Protein 3HMZ (pdb70)

Secondary structure (DSSP, 8-state):
-PPP-EEE--GGGGGGGTTT---BEEEEEETTEEE--BS-EEEEEETTEEEEEE----HHHHHHHHH--EEEE-BGGGHHHHHHHTT--GGG-TTHHHHHT--EE----S--EETT-SEEEEEEEE--HHHHHHH-EEEEEEEEEEEETTTEETTEE-TTTS-GGG-BEEEEETTEEEE--------

Foldseek 3Di:
DDFFDKDWDDQLLQLVQCAVQFWWKKWADDPHAIAMTFSAKHWDDRVNTKIKGFDPVAPSVVRCVRPQTKIFFAWLLLLQLRVQSVPDGCVVPVCSCVVSVWDWDDVPDPTTDTPHTFKMFDWGWDDDVCCCVVPSMTMTGGPTMMGRCLQDPPSDGDCVRHDVRNFTWNDDDDSDTDTDDDDDDDD

Structure (mmCIF, N/CA/C/O backbone):
data_3HMZ
#
_entry.id   3HMZ
#
_cell.length_a   74.627
_cell.length_b   74.627
_cell.length_c   74.107
_cell.angle_alpha   90.000
_cell.angle_beta   90.000
_cell.angle_gamma   120.000
#
_symmetry.space_group_name_H-M   'P 31 2 1'
#
loop_
_entity.id
_entity.type
_entity.pdbx_description
1 polymer 'Flavin reductase domain protein, FMN-binding'
2 non-polymer 'FLAVIN MONONUCLEOTIDE'
3 non-polymer 'UNKNOWN LIGAND'
4 non-polymer IMIDAZOLE
5 non-polymer 1,2-ETHANEDIOL
6 water water
#
loop_
_atom_site.group_PDB
_atom_site.id
_atom_site.type_symbol
_atom_site.label_atom_id
_atom_site.label_alt_id
_atom_site.label_comp_id
_atom_site.label_asym_id
_atom_site.label_entity_id
_atom_site.label_seq_id
_atom_site.pdbx_PDB_ins_code
_atom_site.Cartn_x
_atom_site.Cartn_y
_atom_site.Cartn_z
_atom_site.occupancy
_atom_site.B_iso_or_equiv
_atom_site.auth_seq_id
_atom_site.auth_comp_id
_atom_site.auth_asym_id
_atom_site.auth_atom_id
_atom_site.pdbx_PDB_model_num
ATOM 1 N N . HIS A 1 9 ? 44.921 8.865 1.830 1.00 42.09 8 HIS A N 1
ATOM 2 C CA . HIS A 1 9 ? 44.155 8.730 3.117 1.00 42.15 8 HIS A CA 1
ATOM 3 C C . HIS A 1 9 ? 42.801 9.522 3.177 1.00 40.71 8 HIS A C 1
ATOM 4 O O . HIS A 1 9 ? 42.418 10.256 2.224 1.00 38.92 8 HIS A O 1
ATOM 6 N N . VAL A 1 10 ? 42.079 9.321 4.295 1.00 39.22 9 VAL A N 1
ATOM 7 C CA . VAL A 1 10 ? 40.728 9.861 4.535 1.00 37.21 9 VAL A CA 1
ATOM 8 C C . VAL A 1 10 ? 40.686 11.402 4.559 1.00 33.89 9 VAL A C 1
ATOM 9 O O . VAL A 1 10 ? 41.688 12.089 4.726 1.00 33.76 9 VAL A O 1
ATOM 13 N N . ASP A 1 11 ? 39.495 11.920 4.351 1.00 31.09 10 ASP A N 1
ATOM 14 C CA . ASP A 1 11 ? 39.254 13.353 4.460 1.00 28.29 10 ASP A CA 1
ATOM 15 C C . ASP A 1 11 ? 39.642 13.872 5.818 1.00 27.37 10 ASP A C 1
ATOM 16 O O . ASP A 1 11 ? 39.500 13.173 6.813 1.00 27.12 10 ASP A O 1
ATOM 21 N N . ASN A 1 12 ? 40.146 15.106 5.835 1.00 26.95 11 ASN A N 1
ATOM 22 C CA . ASN A 1 12 ? 40.521 15.731 7.091 1.00 27.20 11 ASN A CA 1
ATOM 23 C C . ASN A 1 12 ? 39.252 15.948 7.911 1.00 25.88 11 ASN A C 1
ATOM 24 O O . ASN A 1 12 ? 38.181 16.258 7.360 1.00 26.98 11 ASN A O 1
ATOM 29 N N . ASN A 1 13 ? 39.364 15.704 9.209 1.00 24.08 12 ASN A N 1
ATOM 30 C CA . ASN A 1 13 ? 38.263 15.920 10.133 1.00 23.46 12 ASN A CA 1
ATOM 31 C C . ASN A 1 13 ? 38.307 17.385 10.595 1.00 21.04 12 ASN A C 1
ATOM 32 O O . ASN A 1 13 ? 39.259 17.777 11.258 1.00 22.86 12 ASN A O 1
ATOM 37 N N . ILE A 1 14 ? 37.291 18.152 10.251 1.00 20.06 13 ILE A N 1
ATOM 38 C CA A ILE A 1 14 ? 37.169 19.581 10.610 0.50 19.86 13 ILE A CA 1
ATOM 39 C CA B ILE A 1 14 ? 37.211 19.565 10.633 0.50 19.70 13 ILE A CA 1
ATOM 40 C C . ILE A 1 14 ? 36.289 19.720 11.842 1.00 19.71 13 ILE A C 1
ATOM 41 O O . ILE A 1 14 ? 35.196 19.120 11.904 1.00 21.81 13 ILE A O 1
ATOM 50 N N . ALA A 1 15 ? 36.743 20.509 12.811 1.00 17.45 14 ALA A N 1
ATOM 51 C CA . ALA A 1 15 ? 35.973 20.829 13.999 1.00 17.72 14 ALA A CA 1
ATOM 52 C C . ALA A 1 15 ? 35.984 22.335 14.168 1.00 16.54 14 ALA A C 1
ATOM 53 O O . ALA A 1 15 ? 36.936 23.016 13.750 1.00 17.03 14 ALA A O 1
ATOM 55 N N . ALA A 1 16 ? 34.942 22.858 14.803 1.00 16.46 15 ALA A N 1
ATOM 56 C CA . ALA A 1 16 ? 34.948 24.239 15.247 1.00 15.90 15 ALA A CA 1
ATOM 57 C C . ALA A 1 16 ? 36.047 24.415 16.325 1.00 16.52 15 ALA A C 1
ATOM 58 O O . ALA A 1 16 ? 36.359 23.505 17.090 1.00 16.94 15 ALA A O 1
ATOM 60 N N . VAL A 1 17 ? 36.597 25.608 16.325 1.00 16.17 16 VAL A N 1
ATOM 61 C CA . VAL A 1 17 ? 37.565 26.064 17.318 1.00 15.55 16 VAL A CA 1
ATOM 62 C C . VAL A 1 17 ? 36.792 27.082 18.147 1.00 16.64 16 VAL A C 1
ATOM 63 O O . VAL A 1 17 ? 36.307 28.080 17.613 1.00 17.00 16 VAL A O 1
ATOM 67 N N . GLU A 1 18 ? 36.712 26.815 19.452 1.00 17.12 17 GLU A N 1
ATOM 68 C CA . GLU A 1 18 ? 36.084 27.748 20.395 1.00 19.42 17 GLU A CA 1
ATOM 69 C C . GLU A 1 18 ? 36.546 29.166 20.030 1.00 18.29 17 GLU A C 1
ATOM 70 O O . GLU A 1 18 ? 37.751 29.409 19.912 1.00 18.47 17 GLU A O 1
ATOM 76 N N . LEU A 1 19 ? 35.610 30.103 19.853 1.00 18.82 18 LEU A N 1
ATOM 77 C CA . LEU A 1 19 ? 35.952 31.431 19.347 1.00 19.62 18 LEU A CA 1
ATOM 78 C C . LEU A 1 19 ? 37.016 32.149 20.191 1.00 19.25 18 LEU A C 1
ATOM 79 O O . LEU A 1 19 ? 37.918 32.761 19.630 1.00 20.53 18 LEU A O 1
ATOM 84 N N . ALA A 1 20 ? 36.957 31.964 21.513 1.00 19.21 19 ALA A N 1
ATOM 85 C CA . ALA A 1 20 ? 37.929 32.523 22.451 1.00 20.17 19 ALA A CA 1
ATOM 86 C C . ALA A 1 20 ? 39.359 31.987 22.276 1.00 19.57 19 ALA A C 1
ATOM 87 O O . ALA A 1 20 ? 40.290 32.541 22.876 1.00 22.19 19 ALA A O 1
ATOM 89 N N . LYS A 1 21 ? 39.532 30.871 21.552 1.00 18.95 20 LYS A N 1
ATOM 90 C CA . LYS A 1 21 ? 40.868 30.315 21.252 1.00 19.78 20 LYS A CA 1
ATOM 91 C C . LYS A 1 21 ? 41.289 30.509 19.814 1.00 17.49 20 LYS A C 1
ATOM 92 O O . LYS A 1 21 ? 42.415 30.094 19.461 1.00 18.79 20 LYS A O 1
ATOM 98 N N . ALA A 1 22 ? 40.419 31.103 18.980 1.00 17.12 21 ALA A N 1
ATOM 99 C CA . ALA A 1 22 ? 40.713 31.297 17.559 1.00 16.67 21 ALA A CA 1
ATOM 100 C C . ALA A 1 22 ? 42.045 32.017 17.298 1.00 17.14 21 ALA A C 1
ATOM 101 O O . ALA A 1 22 ? 42.739 31.721 16.331 1.00 16.74 21 ALA A O 1
ATOM 103 N N . TYR A 1 23 ? 42.397 32.958 18.173 1.00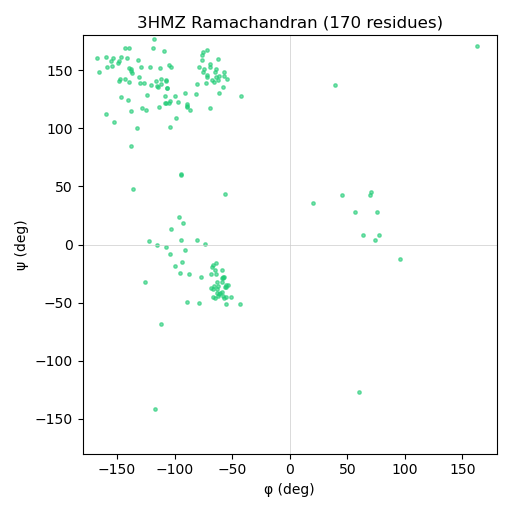 16.95 22 TYR A N 1
ATOM 104 C CA . TYR A 1 23 ? 43.675 33.714 18.001 1.00 17.50 22 TYR A CA 1
ATOM 105 C C . TYR A 1 23 ? 44.893 32.771 17.949 1.00 17.04 22 TYR A C 1
ATOM 106 O O . TYR A 1 23 ? 45.901 33.077 17.296 1.00 17.56 22 TYR A O 1
ATOM 115 N N . ARG A 1 24 ? 44.782 31.615 18.607 1.00 16.40 23 ARG A N 1
ATOM 116 C CA . ARG A 1 24 ? 45.904 30.661 18.639 1.00 15.85 23 ARG A CA 1
ATOM 117 C C . ARG A 1 24 ? 46.244 30.081 17.262 1.00 15.38 23 ARG A C 1
ATOM 118 O O . ARG A 1 24 ? 47.358 29.644 17.020 1.00 16.19 23 ARG A O 1
ATOM 126 N N . LEU A 1 25 ? 45.267 30.120 16.352 1.00 15.29 24 LEU A N 1
ATOM 127 C CA . LEU A 1 25 ? 45.465 29.633 15.005 1.00 14.83 24 LEU A CA 1
ATOM 128 C C . LEU A 1 25 ? 46.527 30.470 14.261 1.00 14.18 24 LEU A C 1
ATOM 129 O O . LEU A 1 25 ? 47.104 30.003 13.275 1.00 14.63 24 LEU A O 1
ATOM 134 N N . LEU A 1 26 ? 46.719 31.733 14.673 1.00 14.08 25 LEU A N 1
ATOM 135 C CA . LEU A 1 26 ? 47.649 32.631 14.017 1.00 14.83 25 LEU A CA 1
ATOM 136 C C . LEU A 1 26 ? 48.820 33.049 14.896 1.00 13.96 25 LEU A C 1
ATOM 137 O O . LEU A 1 26 ? 49.636 33.850 14.465 1.00 15.50 25 LEU A O 1
ATOM 142 N N . ASN A 1 27 ? 48.866 32.573 16.144 1.00 13.88 26 ASN A N 1
ATOM 143 C CA . ASN A 1 27 ? 49.810 33.127 17.123 1.00 14.70 26 ASN A CA 1
ATOM 144 C C . ASN A 1 27 ? 51.280 32.932 16.773 1.00 14.57 26 ASN A C 1
ATOM 145 O O . ASN A 1 27 ? 52.103 33.802 17.067 1.00 15.31 26 ASN A O 1
ATOM 150 N N . HIS A 1 28 ? 51.563 31.818 16.093 1.00 14.37 27 HIS A N 1
ATOM 151 C CA . HIS A 1 28 ? 52.898 31.486 15.647 1.00 13.48 27 HIS A CA 1
ATOM 152 C C . HIS A 1 28 ? 53.323 32.223 14.351 1.00 14.21 27 HIS A C 1
ATOM 153 O O . HIS A 1 28 ? 54.414 31.989 13.832 1.00 13.94 27 HIS A O 1
ATOM 160 N N . GLY A 1 29 ? 52.459 33.123 13.849 1.00 13.54 28 GLY A N 1
ATOM 161 C CA . GLY A 1 29 ? 52.751 33.975 12.723 1.00 13.65 28 GLY A CA 1
ATOM 162 C C . GLY A 1 29 ? 52.868 33.312 11.346 1.00 14.18 28 GLY A C 1
ATOM 163 O O . GLY A 1 29 ? 53.709 33.707 10.535 1.00 14.89 28 GLY A O 1
ATOM 164 N N . PRO A 1 30 ? 51.971 32.372 11.033 1.00 14.16 29 PRO A N 1
ATOM 165 C CA . PRO A 1 30 ? 52.056 31.769 9.709 1.00 13.89 29 PRO A CA 1
ATOM 166 C C . PRO A 1 30 ? 51.673 32.745 8.591 1.00 13.87 29 PRO A C 1
ATOM 167 O O . PRO A 1 30 ? 50.889 33.665 8.798 1.00 15.24 29 PRO A O 1
ATOM 171 N N . THR A 1 31 ? 52.188 32.466 7.409 1.00 14.17 30 THR A N 1
ATOM 172 C CA . THR A 1 31 ? 51.714 33.083 6.188 1.00 13.95 30 THR A CA 1
ATOM 173 C C . THR A 1 31 ? 50.350 32.427 5.923 1.00 14.11 30 THR A C 1
ATOM 174 O O . THR A 1 31 ? 50.172 31.232 6.156 1.00 15.22 30 THR A O 1
ATOM 178 N N . VAL A 1 32 ? 49.382 33.243 5.503 1.00 14.50 31 VAL A N 1
ATOM 179 C CA . VAL A 1 32 ? 48.028 32.796 5.293 1.00 14.39 31 VAL A CA 1
ATOM 180 C C . VAL A 1 32 ? 47.572 32.952 3.869 1.00 13.69 31 VAL A C 1
ATOM 181 O O . VAL A 1 32 ? 48.271 33.564 3.048 1.00 14.80 31 VAL A O 1
ATOM 185 N N . LEU A 1 33 ? 46.422 32.352 3.579 1.00 14.11 32 LEU A N 1
ATOM 186 C CA . LEU A 1 33 ? 45.695 32.646 2.331 1.00 14.63 32 LEU A CA 1
ATOM 187 C C . LEU A 1 33 ? 44.486 33.496 2.720 1.00 15.08 32 LEU A C 1
ATOM 188 O O . LEU A 1 33 ? 43.792 33.208 3.686 1.00 14.53 32 LEU A O 1
ATOM 193 N N . VAL A 1 34 ? 44.264 34.560 1.962 1.00 15.15 33 VAL A N 1
ATOM 194 C CA . VAL A 1 34 ? 43.109 35.454 2.119 1.00 14.88 33 VAL A CA 1
ATOM 195 C C . VAL A 1 34 ? 42.159 35.125 0.975 1.00 15.97 33 VAL A C 1
ATOM 196 O O . VAL A 1 34 ? 42.538 35.157 -0.197 1.00 16.76 33 VAL A O 1
ATOM 200 N N . SER A 1 35 ? 40.937 34.747 1.314 1.00 14.86 34 SER A N 1
ATOM 201 C CA . SER A 1 35 ? 39.911 34.520 0.280 1.00 16.22 34 SER A CA 1
ATOM 202 C C . SER A 1 35 ? 38.701 35.406 0.482 1.00 15.69 34 SER A C 1
ATOM 203 O O . SER A 1 35 ? 38.337 35.765 1.612 1.00 16.99 34 SER A O 1
ATOM 206 N N . ALA A 1 36 ? 38.024 35.691 -0.634 1.00 17.04 35 ALA A N 1
ATOM 207 C CA . ALA A 1 36 ? 36.877 36.586 -0.608 1.00 17.91 35 ALA A CA 1
ATOM 208 C C . ALA A 1 36 ? 36.021 36.349 -1.838 1.00 18.79 35 ALA A C 1
ATOM 209 O O . ALA A 1 36 ? 36.494 35.775 -2.824 1.00 18.89 35 ALA A O 1
ATOM 211 N N . ARG A 1 37 ? 34.783 36.812 -1.732 1.00 19.08 36 ARG A N 1
ATOM 212 C CA . ARG A 1 37 ? 33.795 36.715 -2.781 1.00 19.71 36 ARG A CA 1
ATOM 213 C C . ARG A 1 37 ? 33.140 38.069 -3.044 1.00 21.97 36 ARG A C 1
ATOM 214 O O . ARG A 1 37 ? 32.795 38.784 -2.112 1.00 22.41 36 ARG A O 1
ATOM 222 N N . SER A 1 38 ? 32.932 38.379 -4.317 1.00 22.45 37 SER A N 1
ATOM 223 C CA . SER A 1 38 ? 32.203 39.609 -4.667 1.00 24.47 37 SER A CA 1
ATOM 224 C C . SER A 1 38 ? 31.420 39.325 -5.943 1.00 26.66 37 SER A C 1
ATOM 225 O O . SER A 1 38 ? 31.998 38.851 -6.931 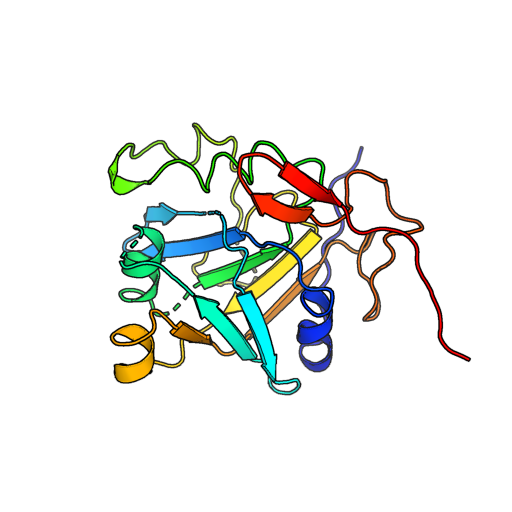1.00 24.77 37 SER A O 1
ATOM 228 N N . GLN A 1 39 ? 30.113 39.600 -5.874 1.00 28.99 38 GLN A N 1
ATOM 229 C CA A GLN A 1 39 ? 29.183 39.406 -6.990 0.50 31.11 38 GLN A CA 1
ATOM 230 C CA B GLN A 1 39 ? 29.222 39.427 -7.038 0.50 30.87 38 GLN A CA 1
ATOM 231 C C . GLN A 1 39 ? 29.359 38.005 -7.601 1.00 31.06 38 GLN A C 1
ATOM 232 O O . GLN A 1 39 ? 29.451 37.807 -8.821 1.00 31.25 38 GLN A O 1
ATOM 243 N N . GLY A 1 40 ? 29.435 37.023 -6.697 1.00 29.42 39 GLY A N 1
ATOM 244 C CA . GLY A 1 40 ? 29.579 35.622 -7.067 1.00 28.14 39 GLY A CA 1
ATOM 245 C C . GLY A 1 40 ? 30.908 35.108 -7.571 1.00 27.35 39 GLY A C 1
ATOM 246 O O . GLY A 1 40 ? 30.996 33.934 -7.932 1.00 29.21 39 GLY A O 1
ATOM 247 N N . ILE A 1 41 ? 31.929 35.949 -7.583 1.00 25.10 40 ILE A N 1
ATOM 248 C CA . ILE A 1 41 ? 33.248 35.581 -8.065 1.00 23.29 40 ILE A CA 1
ATOM 249 C C . ILE A 1 41 ? 34.137 35.448 -6.821 1.00 21.55 40 ILE A C 1
ATOM 250 O O . ILE A 1 41 ? 34.120 36.303 -5.947 1.00 21.17 40 ILE A O 1
ATOM 255 N N . ASP A 1 42 ? 34.904 34.383 -6.784 1.00 20.88 41 ASP A N 1
ATOM 256 C CA . ASP A 1 42 ? 35.817 34.077 -5.674 1.00 20.03 41 ASP A CA 1
ATOM 257 C C . ASP A 1 42 ? 37.252 34.391 -6.039 1.00 18.86 41 ASP A C 1
ATOM 258 O O . ASP A 1 42 ? 37.662 34.337 -7.199 1.00 21.28 41 ASP A O 1
ATOM 263 N N . ASN A 1 43 ? 38.039 34.688 -5.012 1.00 19.13 42 ASN A N 1
ATOM 264 C CA . ASN A 1 43 ? 39.441 34.885 -5.193 1.00 17.73 42 ASN A CA 1
ATOM 265 C C . ASN A 1 43 ? 40.207 34.471 -3.942 1.00 16.73 42 ASN A C 1
ATOM 266 O O . ASN A 1 43 ? 39.644 34.398 -2.857 1.00 17.45 42 ASN A O 1
ATOM 271 N N . VAL A 1 44 ? 41.471 34.155 -4.160 1.00 17.21 43 VAL A N 1
ATOM 272 C CA . VAL A 1 44 ? 42.402 33.782 -3.102 1.00 16.17 43 VAL A CA 1
ATOM 273 C C . VAL A 1 44 ? 43.759 34.451 -3.438 1.00 16.95 43 VAL A C 1
ATOM 274 O O . VAL A 1 44 ? 44.206 34.407 -4.571 1.00 16.72 43 VAL A O 1
ATOM 286 N N . ALA A 1 46 ? 47.884 35.211 -1.320 1.00 16.24 45 ALA A N 1
ATOM 287 C CA . ALA A 1 46 ? 48.757 34.929 -0.177 1.00 15.65 45 ALA A CA 1
ATOM 288 C C . ALA A 1 46 ? 48.987 36.228 0.601 1.00 15.01 45 ALA A C 1
ATOM 289 O O . ALA A 1 46 ? 49.114 37.319 0.007 1.00 16.81 45 ALA A O 1
ATOM 291 N N . ALA A 1 47 ? 49.011 36.122 1.927 1.00 14.71 46 ALA A N 1
ATOM 292 C CA . ALA A 1 47 ? 49.368 37.241 2.801 1.00 16.04 46 ALA A CA 1
ATOM 293 C C . ALA A 1 47 ? 50.276 36.789 3.937 1.00 14.86 46 ALA A C 1
ATOM 294 O O . ALA A 1 47 ? 49.871 35.969 4.772 1.00 15.57 46 ALA A O 1
ATOM 296 N N . ALA A 1 48 ? 51.517 37.290 3.947 1.00 14.94 47 ALA A N 1
ATOM 297 C CA . ALA A 1 48 ? 52.369 37.120 5.118 1.00 15.21 47 ALA A CA 1
ATOM 298 C C . ALA A 1 48 ? 51.987 38.089 6.238 1.00 16.02 47 ALA A C 1
ATOM 299 O O . ALA A 1 48 ? 52.199 37.790 7.419 1.00 17.38 47 ALA A O 1
ATOM 301 N N . TRP A 1 49 ? 51.426 39.259 5.877 1.00 15.20 48 TRP A N 1
ATOM 302 C CA . TRP A 1 49 ? 51.213 40.340 6.858 1.00 14.73 48 TRP A CA 1
ATOM 303 C C . TRP A 1 49 ? 49.826 40.326 7.462 1.00 15.82 48 TRP A C 1
ATOM 304 O O . TRP A 1 49 ? 49.068 41.268 7.348 1.00 16.93 48 TRP A O 1
ATOM 315 N N . CYS A 1 50 ? 49.517 39.221 8.121 1.00 15.93 49 CYS A N 1
ATOM 316 C CA . CYS A 1 50 ? 48.264 38.981 8.809 1.00 14.97 49 CYS A CA 1
ATOM 317 C C . CYS A 1 50 ? 48.620 38.651 10.251 1.00 14.86 49 CYS A C 1
ATOM 318 O O . CYS A 1 50 ? 49.467 37.825 10.477 1.00 16.33 49 CYS A O 1
ATOM 321 N N . CYS A 1 51 ? 47.999 39.334 11.208 1.00 15.44 50 CYS A N 1
ATOM 322 C CA . CYS A 1 51 ? 48.363 39.177 12.623 1.00 15.28 50 CYS A CA 1
ATOM 323 C C . CYS A 1 51 ? 47.130 39.260 13.514 1.00 15.41 50 CYS A C 1
ATOM 324 O O . CYS A 1 51 ? 46.217 40.064 13.251 1.00 17.29 50 CYS A O 1
ATOM 327 N N . ALA A 1 52 ? 47.101 38.449 14.569 1.00 16.22 51 ALA A N 1
ATOM 328 C CA . ALA A 1 52 ? 46.072 38.570 15.584 1.00 15.86 51 ALA A CA 1
ATOM 329 C C . ALA A 1 52 ? 46.089 39.996 16.167 1.00 16.37 51 ALA A C 1
ATOM 330 O O . ALA A 1 52 ? 47.126 40.666 16.232 1.00 16.68 51 ALA A O 1
ATOM 332 N N . LEU A 1 53 ? 44.907 40.443 16.554 1.00 17.08 52 LEU A N 1
ATOM 333 C CA . LEU A 1 53 ? 44.696 41.793 17.121 1.00 18.05 52 LEU A CA 1
ATOM 334 C C . LEU A 1 53 ? 43.998 41.774 18.476 1.00 18.13 52 LEU A C 1
ATOM 335 O O . LEU A 1 53 ? 44.247 42.682 19.296 1.00 19.31 52 LEU A O 1
ATOM 340 N N . ASP A 1 54 ? 43.106 40.814 18.713 1.00 18.52 53 ASP A N 1
ATOM 341 C CA . ASP A 1 54 ? 42.457 40.683 20.012 1.00 19.88 53 ASP A CA 1
ATOM 342 C C . ASP A 1 54 ? 42.033 39.227 20.239 1.00 21.15 53 ASP A C 1
ATOM 343 O O . ASP A 1 54 ? 41.916 38.436 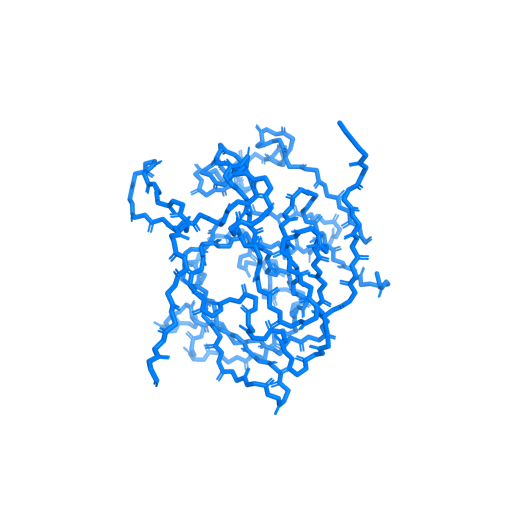19.300 1.00 20.30 53 ASP A O 1
ATOM 348 N N . PHE A 1 55 ? 41.803 38.903 21.502 1.00 21.74 54 PHE A N 1
ATOM 349 C CA . PHE A 1 55 ? 41.439 37.565 21.949 1.00 23.47 54 PHE A CA 1
ATOM 350 C C . PHE A 1 55 ? 39.951 37.258 21.978 1.00 24.59 54 PHE A C 1
ATOM 351 O O . PHE A 1 55 ? 39.530 36.225 21.509 1.00 25.55 54 PHE A O 1
ATOM 359 N N . ALA A 1 56 ? 39.182 38.150 22.593 1.00 25.62 55 ALA A N 1
ATOM 360 C CA . ALA A 1 56 ? 37.792 37.838 22.907 1.00 27.12 55 ALA A CA 1
ATOM 361 C C . ALA A 1 56 ? 37.002 39.117 22.946 1.00 28.66 55 ALA A C 1
ATOM 362 O O . ALA A 1 56 ? 37.162 39.905 23.902 1.00 31.95 55 ALA A O 1
ATOM 364 N N . PRO A 1 57 ? 36.189 39.378 21.912 1.00 28.92 56 PRO A N 1
ATOM 365 C CA . PRO A 1 57 ? 36.012 38.566 20.704 1.00 27.47 56 PRO A CA 1
ATOM 366 C C . PRO A 1 57 ? 37.266 38.685 19.836 1.00 24.51 56 PRO A C 1
ATOM 367 O O . PRO A 1 57 ? 37.924 39.729 19.850 1.00 24.88 56 PRO A O 1
ATOM 371 N N . PRO A 1 58 ? 37.633 37.598 19.127 1.00 21.91 57 PRO A N 1
ATOM 372 C CA . PRO A 1 58 ? 38.828 37.676 18.305 1.00 20.81 57 PRO A CA 1
ATOM 373 C C . PRO A 1 58 ? 38.788 38.717 17.187 1.00 19.34 57 PRO A C 1
ATOM 374 O O . PRO A 1 58 ? 37.745 38.947 16.570 1.00 19.65 57 PRO A O 1
ATOM 378 N N . LYS A 1 59 ? 39.940 39.323 16.923 1.00 18.46 58 LYS A N 1
ATOM 379 C CA . LYS A 1 59 ? 40.127 40.245 15.815 1.00 18.37 58 LYS A CA 1
ATOM 380 C C . LYS A 1 59 ? 41.515 39.985 15.221 1.00 17.63 58 LYS A C 1
ATOM 381 O O . LYS A 1 59 ? 42.408 39.415 15.883 1.00 18.17 58 LYS A O 1
ATOM 387 N N . LEU A 1 60 ? 41.665 40.434 13.993 1.00 16.65 59 LEU A N 1
ATOM 388 C CA . LEU A 1 60 ? 42.938 40.354 13.291 1.00 16.46 59 LEU A CA 1
ATOM 389 C C . LEU A 1 60 ? 43.142 41.528 12.355 1.00 16.58 59 LEU A C 1
ATOM 390 O O . LEU A 1 60 ? 42.183 42.286 12.064 1.00 17.92 59 LEU A O 1
ATOM 395 N N . THR A 1 61 ? 44.400 41.721 11.985 1.00 16.51 60 THR A N 1
ATOM 396 C CA . THR A 1 61 ? 44.783 42.691 11.000 1.00 17.08 60 THR A CA 1
ATOM 397 C C . THR A 1 61 ? 45.296 41.962 9.772 1.00 15.50 60 THR A C 1
ATOM 398 O O . THR A 1 61 ? 45.877 40.872 9.889 1.00 16.16 60 THR A O 1
ATOM 402 N N . VAL A 1 62 ? 45.160 42.589 8.602 1.00 16.20 61 VAL A N 1
ATOM 403 C CA . VAL A 1 62 ? 45.826 42.121 7.378 1.00 16.00 61 VAL A CA 1
ATOM 404 C C . VAL A 1 62 ? 46.156 43.343 6.511 1.00 16.41 61 VAL A C 1
ATOM 405 O O . VAL A 1 62 ? 45.386 44.311 6.474 1.00 18.27 61 VAL A O 1
ATOM 409 N N . VAL A 1 63 ? 47.320 43.314 5.902 1.00 17.01 62 VAL A N 1
ATOM 410 C CA . VAL A 1 63 ? 47.784 44.360 5.006 1.00 17.13 62 VAL A CA 1
ATOM 411 C C . VAL A 1 63 ? 47.489 43.900 3.591 1.00 18.08 62 VAL A C 1
ATOM 412 O O . VAL A 1 63 ? 47.942 42.829 3.166 1.00 19.49 62 VAL A O 1
ATOM 416 N N . LEU A 1 64 ? 46.716 44.701 2.853 1.00 18.66 63 LEU A N 1
ATOM 417 C CA . LEU A 1 64 ? 46.296 44.356 1.486 1.00 18.63 63 LEU A CA 1
ATOM 418 C C . LEU A 1 64 ? 46.697 45.471 0.540 1.00 19.04 63 LEU A C 1
ATOM 419 O O . LEU A 1 64 ? 46.175 46.579 0.616 1.00 20.82 63 LEU A O 1
ATOM 424 N N . ASP A 1 65 ? 47.589 45.170 -0.385 1.00 19.34 64 ASP A N 1
ATOM 425 C CA . ASP A 1 65 ? 48.066 46.175 -1.330 1.00 19.87 64 ASP A CA 1
ATOM 426 C C . ASP A 1 65 ? 46.912 46.652 -2.228 1.00 21.14 64 ASP A C 1
ATOM 427 O O . ASP A 1 65 ? 46.030 45.882 -2.596 1.00 20.98 64 ASP A O 1
ATOM 432 N N . LYS A 1 66 ? 46.941 47.944 -2.552 1.00 22.04 65 LYS A N 1
ATOM 433 C CA . LYS A 1 66 ? 45.948 48.544 -3.440 1.00 22.18 65 LYS A CA 1
ATOM 434 C C . LYS A 1 66 ? 45.824 47.877 -4.824 1.00 23.16 65 LYS A C 1
ATOM 435 O O . LYS A 1 66 ? 44.789 48.048 -5.458 1.00 24.34 65 LYS A O 1
ATOM 459 N N . THR A 1 68 ? 45.772 44.698 -5.395 1.00 22.67 67 THR A N 1
ATOM 460 C CA . THR A 1 68 ? 45.155 43.367 -5.355 1.00 21.32 67 THR A CA 1
ATOM 461 C C . THR A 1 68 ? 43.668 43.315 -5.633 1.00 20.63 67 THR A C 1
ATOM 462 O O . THR A 1 68 ? 42.902 44.156 -5.154 1.00 21.62 67 THR A O 1
ATOM 466 N N . LYS A 1 69 ? 43.265 42.323 -6.424 1.00 20.47 68 LYS A 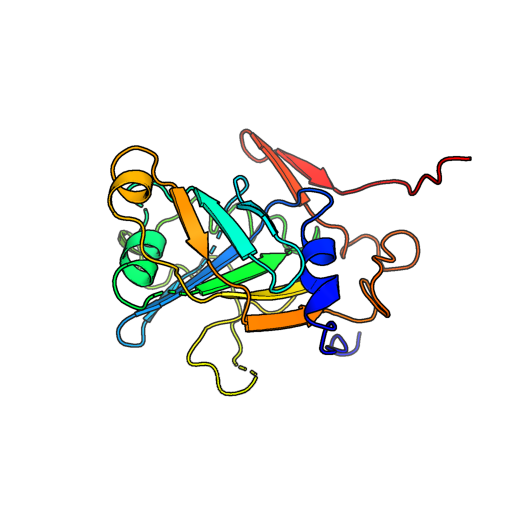N 1
ATOM 467 C CA . LYS A 1 69 ? 41.849 42.099 -6.698 1.00 21.25 68 LYS A CA 1
ATOM 468 C C . LYS A 1 69 ? 41.139 41.678 -5.421 1.00 21.08 68 LYS A C 1
ATOM 469 O O . LYS A 1 69 ? 40.036 42.105 -5.150 1.00 21.23 68 LYS A O 1
ATOM 475 N N . THR A 1 70 ? 41.820 40.901 -4.580 1.00 19.46 69 THR A N 1
ATOM 476 C CA . THR A 1 70 ? 41.208 40.478 -3.312 1.00 19.75 69 THR A CA 1
ATOM 477 C C . THR A 1 70 ? 40.807 41.668 -2.430 1.00 19.28 69 THR A C 1
ATOM 478 O O . THR A 1 70 ? 39.736 41.660 -1.837 1.00 20.98 69 THR A O 1
ATOM 482 N N . ARG A 1 71 ? 41.655 42.702 -2.377 1.00 20.19 70 ARG A N 1
ATOM 483 C CA . ARG A 1 71 ? 41.303 43.909 -1.617 1.00 20.85 70 ARG A CA 1
ATOM 484 C C . ARG A 1 71 ? 39.984 44.517 -2.124 1.00 20.67 70 ARG A C 1
ATOM 485 O O . ARG A 1 71 ? 39.111 44.911 -1.329 1.00 20.48 70 ARG A O 1
ATOM 493 N N . GLU A 1 72 ? 39.865 44.590 -3.443 1.00 21.52 71 GLU A N 1
ATOM 494 C CA . GLU A 1 72 ? 38.623 45.126 -4.043 1.00 24.07 71 GLU A CA 1
ATOM 495 C C . GLU A 1 72 ? 37.400 44.338 -3.570 1.00 22.40 71 GLU A C 1
ATOM 496 O O . GLU A 1 72 ? 36.383 44.905 -3.164 1.00 22.87 71 GLU A O 1
ATOM 502 N N . PHE A 1 73 ? 37.521 43.013 -3.590 1.00 21.81 72 PHE A N 1
ATOM 503 C CA . PHE A 1 73 ? 36.421 42.154 -3.155 1.00 21.10 72 PHE A CA 1
ATOM 504 C C . PHE A 1 73 ? 36.065 42.379 -1.700 1.00 20.47 72 PHE A C 1
ATOM 505 O O . PHE A 1 73 ? 34.880 42.358 -1.330 1.00 21.46 72 PHE A O 1
ATOM 513 N N . ILE A 1 74 ? 37.106 42.516 -0.858 1.00 19.66 73 ILE A N 1
ATOM 514 C CA . ILE A 1 74 ? 36.892 42.792 0.567 1.00 20.55 73 ILE A CA 1
ATOM 515 C C . ILE A 1 74 ? 36.202 44.148 0.812 1.00 20.85 73 ILE A C 1
ATOM 516 O O . ILE A 1 74 ? 35.314 44.251 1.638 1.00 21.53 73 ILE A O 1
ATOM 521 N N . GLU A 1 75 ? 36.627 45.160 0.070 1.00 21.00 74 GLU A N 1
ATOM 522 C CA . GLU A 1 75 ? 36.028 4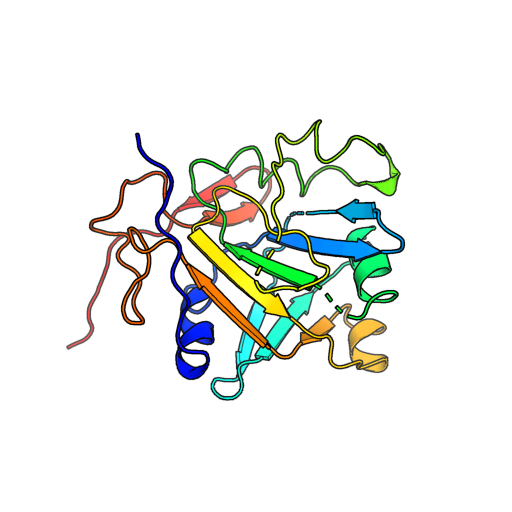6.490 0.181 1.00 22.42 74 GLU A CA 1
ATOM 523 C C . GLU A 1 75 ? 34.570 46.448 -0.234 1.00 23.24 74 GLU A C 1
ATOM 524 O O . GLU A 1 75 ? 33.747 47.092 0.399 1.00 25.60 74 GLU A O 1
ATOM 530 N N . GLN A 1 76 ? 34.266 45.659 -1.257 1.00 23.37 75 GLN A N 1
ATOM 531 C CA A GLN A 1 76 ? 32.904 45.553 -1.761 0.50 23.96 75 GLN A CA 1
ATOM 532 C CA B GLN A 1 76 ? 32.886 45.544 -1.760 0.50 23.86 75 GLN A CA 1
ATOM 533 C C . GLN A 1 76 ? 32.008 44.714 -0.849 1.00 23.97 75 GLN A C 1
ATOM 534 O O . GLN A 1 76 ? 30.892 45.078 -0.575 1.00 26.16 75 GLN A O 1
ATOM 545 N N . SER A 1 77 ? 32.506 43.574 -0.357 1.00 21.48 76 SER A N 1
ATOM 546 C CA . SER A 1 77 ? 31.685 42.672 0.437 1.00 21.35 76 SER A CA 1
ATOM 547 C C . SER A 1 77 ? 31.756 42.788 1.957 1.00 21.26 76 SER A C 1
ATOM 548 O O . SER A 1 77 ? 30.838 42.339 2.643 1.00 23.40 76 SER A O 1
ATOM 551 N N . GLY A 1 78 ? 32.870 43.307 2.464 1.00 22.09 77 GLY A N 1
ATOM 552 C CA . GLY A 1 78 ? 33.103 43.428 3.899 1.00 22.19 77 GLY A CA 1
ATOM 553 C C . GLY A 1 78 ? 33.353 42.133 4.657 1.00 22.02 77 GLY A C 1
ATOM 554 O O . GLY A 1 78 ? 33.251 42.105 5.878 1.00 21.07 77 GLY A O 1
ATOM 568 N N . PHE A 1 80 ? 35.680 38.161 4.517 1.00 18.22 79 PHE A N 1
ATOM 569 C CA . PHE A 1 80 ? 36.749 37.352 3.936 1.00 17.55 79 PHE A CA 1
ATOM 570 C C . PHE A 1 80 ? 37.060 36.195 4.873 1.00 17.24 79 PHE A C 1
ATOM 571 O O . PHE A 1 80 ? 36.573 36.135 6.005 1.00 18.47 79 PHE A O 1
ATOM 579 N N . VAL A 1 81 ? 37.881 35.275 4.361 1.00 15.83 80 VAL A N 1
ATOM 580 C CA . VAL A 1 81 ? 38.368 34.157 5.153 1.00 15.42 80 VAL A CA 1
ATOM 581 C C . VAL A 1 81 ? 39.908 34.266 5.170 1.00 15.59 80 VAL A C 1
ATOM 582 O O . VAL A 1 81 ? 40.570 34.585 4.158 1.00 16.42 80 VAL A O 1
ATOM 586 N N . ILE A 1 82 ? 40.443 34.033 6.364 1.00 15.53 81 ILE A N 1
ATOM 587 C CA . ILE A 1 82 ? 41.899 33.864 6.585 1.00 14.72 81 ILE A CA 1
ATOM 588 C C . ILE A 1 82 ? 42.078 32.388 6.894 1.00 14.29 81 ILE A C 1
ATOM 589 O O . ILE A 1 82 ? 41.394 31.824 7.745 1.00 15.43 81 ILE A O 1
ATOM 594 N N . GLN A 1 83 ? 42.976 31.744 6.169 1.00 14.32 82 GLN A N 1
ATOM 595 C CA . GLN A 1 83 ? 43.221 30.327 6.370 1.00 14.38 82 GLN A CA 1
ATOM 596 C C . GLN A 1 83 ? 44.706 30.028 6.321 1.00 13.53 82 GLN A C 1
ATOM 597 O O . GLN A 1 83 ? 45.470 30.722 5.673 1.00 13.97 82 GLN A O 1
ATOM 603 N N . VAL A 1 84 ? 45.089 28.991 7.052 1.00 13.21 83 VAL A N 1
ATOM 604 C CA . VAL A 1 84 ? 46.479 28.616 7.256 1.00 13.44 83 VAL A CA 1
ATOM 605 C C . VAL A 1 84 ? 46.857 27.489 6.315 1.00 12.52 83 VAL A C 1
ATOM 606 O O . VAL A 1 84 ? 46.417 26.350 6.521 1.00 14.45 83 VAL A O 1
ATOM 610 N N . PRO A 1 85 ? 47.675 27.771 5.298 1.00 13.90 84 PRO A N 1
ATOM 611 C CA . PRO A 1 85 ? 48.087 26.720 4.384 1.00 14.05 84 PRO A CA 1
ATOM 612 C C . PRO A 1 85 ? 49.142 25.802 5.033 1.00 13.93 84 PRO A C 1
ATOM 613 O O . PRO A 1 85 ? 49.724 26.119 6.081 1.00 15.02 84 PRO A O 1
ATOM 617 N N . THR A 1 86 ? 49.337 24.675 4.375 1.00 15.41 85 THR A N 1
ATOM 618 C CA . THR A 1 86 ? 50.272 23.653 4.799 1.00 14.72 85 THR A CA 1
ATOM 619 C C . THR A 1 86 ? 51.475 23.604 3.866 1.00 14.23 85 THR A C 1
ATOM 620 O O . THR A 1 86 ? 51.440 24.129 2.756 1.00 15.21 85 THR A O 1
ATOM 624 N N . VAL A 1 87 ? 52.513 22.905 4.316 1.00 14.51 86 VAL A N 1
ATOM 625 C CA . VAL A 1 87 ? 53.699 22.625 3.478 1.00 15.76 86 VAL A CA 1
ATOM 626 C C . VAL A 1 87 ? 53.285 21.940 2.167 1.00 16.61 86 VAL A C 1
ATOM 627 O O . VAL A 1 87 ? 53.846 22.233 1.123 1.00 17.35 86 VAL A O 1
ATOM 631 N N . ALA A 1 88 ? 52.265 21.064 2.217 1.00 15.41 87 ALA A N 1
ATOM 632 C CA . ALA A 1 88 ? 51.714 20.416 0.996 1.00 16.57 87 ALA A CA 1
ATOM 633 C C . ALA A 1 88 ? 51.216 21.437 -0.024 1.00 16.87 87 ALA A C 1
ATOM 634 O O . ALA A 1 88 ? 51.208 21.156 -1.226 1.00 19.45 87 ALA A O 1
ATOM 636 N N . GLN A 1 89 ? 50.796 22.611 0.470 1.00 16.30 88 GLN A N 1
ATOM 637 C CA . GLN A 1 89 ? 50.305 23.721 -0.332 1.00 15.81 88 GLN A CA 1
ATOM 638 C C . GLN A 1 89 ? 51.367 24.774 -0.633 1.00 16.41 88 GLN A C 1
ATOM 639 O O . GLN A 1 89 ? 51.043 25.915 -0.982 1.00 16.10 88 GLN A O 1
ATOM 645 N N . LEU A 1 90 ? 52.649 24.367 -0.596 1.00 15.67 89 LEU A N 1
ATOM 646 C CA . LEU A 1 90 ? 53.753 25.287 -0.896 1.00 16.62 89 LEU A CA 1
ATOM 647 C C . LEU A 1 90 ? 53.585 25.956 -2.287 1.00 16.87 89 LEU A C 1
ATOM 648 O O . LEU A 1 90 ? 53.609 27.186 -2.403 1.00 17.34 89 LEU A O 1
ATOM 653 N N . GLN A 1 91 ? 53.347 25.145 -3.321 1.00 18.12 90 GLN A N 1
ATOM 654 C CA A GLN A 1 91 ? 53.231 25.699 -4.685 0.60 18.94 90 GLN A CA 1
ATOM 655 C CA B GLN A 1 91 ? 53.226 25.678 -4.682 0.40 19.24 90 GLN A CA 1
ATOM 656 C C . GLN A 1 91 ? 51.974 26.550 -4.799 1.00 17.68 90 GLN A C 1
ATOM 657 O O . GLN A 1 91 ? 52.020 27.645 -5.353 1.00 18.01 90 GLN A O 1
ATOM 668 N N . LEU A 1 92 ? 50.858 26.064 -4.256 1.00 17.78 91 LEU A N 1
ATOM 669 C CA . LEU A 1 92 ? 49.599 26.800 -4.274 1.00 18.16 91 LEU A CA 1
ATOM 670 C C . LEU A 1 92 ? 49.766 28.183 -3.652 1.00 17.33 91 LEU A C 1
ATOM 671 O O . LEU A 1 92 ? 49.317 29.204 -4.199 1.00 16.75 91 LEU A O 1
ATOM 676 N N . THR A 1 93 ? 50.454 28.202 -2.506 1.00 15.96 92 THR A N 1
ATOM 677 C CA . THR A 1 93 ? 50.619 29.462 -1.751 1.00 16.12 92 THR A CA 1
ATOM 678 C C . THR A 1 93 ? 51.436 30.473 -2.535 1.00 16.48 92 THR A C 1
ATOM 679 O O . THR A 1 93 ? 51.037 31.634 -2.694 1.00 17.82 92 THR A O 1
ATOM 683 N N . HIS A 1 94 ? 52.535 29.998 -3.093 1.00 16.84 93 HIS A N 1
ATOM 684 C CA . HIS A 1 94 ? 53.368 30.885 -3.877 1.00 18.24 93 HIS A CA 1
ATOM 685 C C . HIS A 1 94 ? 52.663 31.354 -5.149 1.00 17.21 93 HIS A C 1
ATOM 686 O O . HIS A 1 94 ? 52.738 32.527 -5.503 1.00 18.86 93 HIS A O 1
ATOM 693 N N . ARG A 1 95 ? 51.912 30.447 -5.780 1.00 18.27 94 ARG A N 1
ATOM 694 C CA A ARG A 1 95 ? 51.208 30.766 -7.026 0.50 18.73 94 ARG A CA 1
ATOM 695 C CA B ARG A 1 95 ? 51.208 30.761 -7.026 0.50 18.71 94 ARG A CA 1
ATOM 696 C C . ARG A 1 95 ? 50.121 31.799 -6.831 1.00 17.49 94 ARG A C 1
ATOM 697 O O . ARG A 1 95 ? 50.023 32.753 -7.618 1.00 19.17 94 ARG A O 1
ATOM 712 N N . VAL A 1 96 ? 49.290 31.630 -5.798 1.00 16.97 95 VAL A N 1
ATOM 713 C CA . VAL A 1 96 ? 48.212 32.616 -5.559 1.00 16.21 95 VAL A CA 1
ATOM 714 C C . VAL A 1 96 ? 48.755 33.978 -5.134 1.00 16.90 95 VAL A C 1
ATOM 715 O O . VAL A 1 96 ? 48.048 34.971 -5.260 1.00 19.21 95 VAL A O 1
ATOM 719 N N . GLY A 1 97 ? 50.001 33.988 -4.665 1.00 17.34 96 GLY A N 1
ATOM 720 C CA . GLY A 1 97 ? 50.692 35.213 -4.334 1.00 16.65 96 GLY A CA 1
ATOM 721 C C . GLY A 1 97 ? 51.566 35.782 -5.441 1.00 18.52 96 GLY A C 1
ATOM 722 O O . GLY A 1 97 ? 52.259 36.779 -5.215 1.00 18.73 96 GLY A O 1
ATOM 723 N N . SER A 1 98 ? 51.536 35.150 -6.619 1.00 19.35 97 SER A N 1
ATOM 724 C CA A SER A 1 98 ? 52.360 35.553 -7.759 0.70 19.97 97 SER A CA 1
ATOM 725 C CA B SER A 1 98 ? 52.357 35.592 -7.752 0.30 20.10 97 SER A CA 1
ATOM 726 C C . SER A 1 98 ? 51.547 35.822 -9.030 1.00 20.18 97 SER A C 1
ATOM 727 O O . SER A 1 98 ? 52.130 36.138 -10.076 1.00 23.66 97 SER A O 1
ATOM 732 N N . GLN A 1 99 ? 50.225 35.696 -8.938 1.00 21.14 98 GLN A N 1
ATOM 733 C CA A GLN A 1 99 ? 49.283 35.861 -10.047 0.50 22.21 98 GLN A CA 1
ATOM 734 C CA B GLN A 1 99 ? 49.363 36.022 -10.073 0.50 22.42 98 GLN A CA 1
ATOM 735 C C . GLN A 1 99 ? 48.078 36.631 -9.555 1.00 22.05 98 GLN A C 1
ATOM 736 O O . GLN A 1 99 ? 47.615 36.344 -8.458 1.00 21.01 98 GLN A O 1
ATOM 747 N N . SER A 1 100 ? 47.536 37.555 -10.350 1.00 21.11 99 SER A N 1
ATOM 748 C CA . SER A 1 100 ? 46.328 38.285 -9.970 1.00 21.07 99 SER A CA 1
ATOM 749 C C . SER A 1 100 ? 45.154 37.823 -10.787 1.00 20.17 99 SER A C 1
ATOM 750 O O . SER A 1 100 ? 45.275 37.571 -12.008 1.00 22.00 99 SER A O 1
ATOM 753 N N . LEU A 1 101 ? 44.010 37.716 -10.122 1.00 19.80 100 LEU A N 1
ATOM 754 C CA . LEU A 1 101 ? 42.750 37.401 -10.783 1.00 20.07 100 LEU A CA 1
ATOM 755 C C . LEU A 1 101 ? 42.421 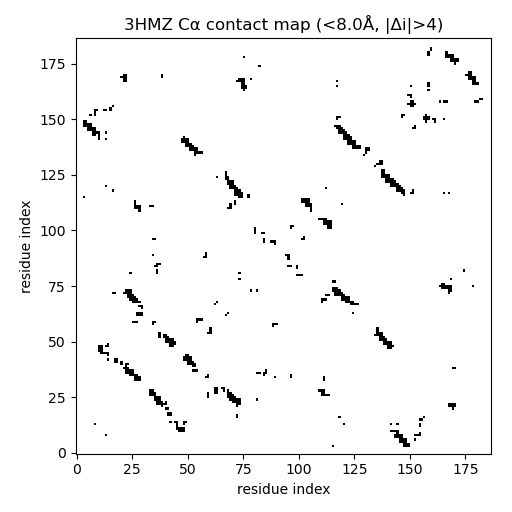38.441 -11.854 1.00 20.60 100 LEU A C 1
ATOM 756 O O . LEU A 1 101 ? 41.771 38.110 -12.831 1.00 23.01 100 LEU A O 1
ATOM 761 N N . ALA A 1 102 ? 42.879 39.688 -11.677 1.00 21.47 101 ALA A N 1
ATOM 762 C CA . ALA A 1 102 ? 42.656 40.732 -12.713 1.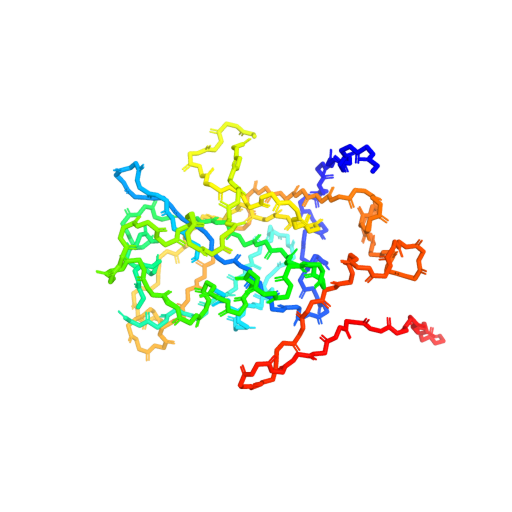00 23.16 101 ALA A CA 1
ATOM 763 C C . ALA A 1 102 ? 43.255 40.331 -14.084 1.00 24.13 101 ALA A C 1
ATOM 764 O O . ALA A 1 102 ? 42.759 40.784 -15.139 1.00 26.33 101 ALA A O 1
ATOM 766 N N . ASP A 1 103 ? 44.318 39.528 -14.089 1.00 24.27 102 ASP A N 1
ATOM 767 C CA . ASP A 1 103 ? 45.004 39.092 -15.309 1.00 25.32 102 ASP A CA 1
ATOM 768 C C . ASP A 1 103 ? 44.550 37.774 -15.892 1.00 25.95 102 ASP A C 1
ATOM 769 O O . ASP A 1 103 ? 44.881 37.484 -17.037 1.00 27.65 102 ASP A O 1
ATOM 774 N N . ASP A 1 104 ? 43.809 36.962 -15.127 1.00 25.60 103 ASP A N 1
ATOM 775 C CA . ASP A 1 104 ? 43.317 35.677 -15.628 1.00 25.64 103 ASP A CA 1
ATOM 776 C C . ASP A 1 104 ? 42.162 35.255 -14.774 1.00 23.83 103 ASP A C 1
ATOM 777 O O . ASP A 1 104 ? 42.348 34.909 -13.602 1.00 23.58 103 ASP A O 1
ATOM 782 N N . ALA A 1 105 ? 40.964 35.244 -15.354 1.00 23.32 104 ALA A N 1
ATOM 783 C CA . ALA A 1 105 ? 39.736 34.814 -14.665 1.00 23.84 104 ALA A CA 1
ATOM 784 C C . ALA A 1 105 ? 39.805 33.380 -14.142 1.00 23.41 104 ALA A C 1
ATOM 785 O O . ALA A 1 105 ? 39.067 33.043 -13.245 1.00 24.13 104 ALA A O 1
ATOM 787 N N . ASN A 1 106 ? 40.692 32.567 -14.716 1.00 22.86 105 ASN A N 1
ATOM 788 C CA . ASN A 1 106 ? 40.890 31.180 -14.322 1.00 22.41 105 ASN A CA 1
ATOM 789 C C . ASN A 1 106 ? 41.981 31.024 -13.278 1.00 20.62 105 ASN A C 1
ATOM 790 O O . ASN A 1 106 ? 42.477 29.933 -13.106 1.00 21.26 105 ASN A O 1
ATOM 795 N N . LYS A 1 107 ? 42.358 32.096 -12.585 1.00 20.05 106 LYS A N 1
ATOM 796 C CA . LYS A 1 107 ? 43.418 32.016 -11.565 1.00 19.11 106 LYS A CA 1
ATOM 797 C C . LYS A 1 107 ? 43.318 30.784 -10.666 1.00 18.09 106 LYS A C 1
ATOM 798 O O . LYS A 1 107 ? 44.314 30.074 -10.486 1.00 19.24 106 LYS A O 1
ATOM 804 N N . LEU A 1 108 ? 42.141 30.558 -10.096 1.00 18.61 107 LEU A N 1
ATOM 805 C CA . LEU A 1 108 ? 41.989 29.476 -9.116 1.00 19.49 107 LEU A CA 1
ATOM 806 C C . LEU A 1 108 ? 42.268 28.119 -9.718 1.00 20.44 107 LEU A C 1
ATOM 807 O O . LEU A 1 108 ? 43.013 27.338 -9.119 1.00 20.39 107 LEU A O 1
ATOM 812 N N . LEU A 1 109 ? 41.743 27.849 -10.925 1.00 22.37 108 LEU A N 1
ATOM 813 C CA A LEU A 1 109 ? 42.057 26.546 -11.531 0.50 25.32 108 LEU A CA 1
ATOM 814 C CA B LEU A 1 109 ? 42.061 26.626 -11.690 0.50 23.23 108 LEU A CA 1
ATOM 815 C C . LEU A 1 109 ? 43.551 26.490 -11.914 1.00 24.29 108 LEU A C 1
ATOM 816 O O . LEU A 1 109 ? 44.159 25.428 -11.770 1.00 25.83 108 LEU A O 1
ATOM 825 N N . ASN A 1 110 ? 44.156 27.600 -12.345 1.00 25.12 109 ASN A N 1
ATOM 826 C CA . ASN A 1 110 ? 45.590 27.649 -12.650 1.00 26.16 109 ASN A CA 1
ATOM 827 C C . ASN A 1 110 ? 46.493 27.378 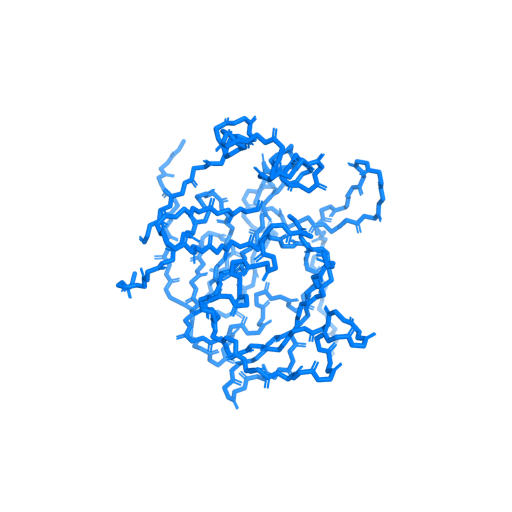-11.459 1.00 26.10 109 ASN A C 1
ATOM 828 O O . ASN A 1 110 ? 47.553 26.755 -11.591 1.00 29.18 109 ASN A O 1
ATOM 833 N N . CYS A 1 111 ? 46.065 27.836 -10.289 1.00 23.19 110 CYS A N 1
ATOM 834 C CA . CYS A 1 111 ? 46.840 27.743 -9.065 1.00 23.53 110 CYS A CA 1
ATOM 835 C C . CYS A 1 111 ? 46.540 26.447 -8.287 1.00 22.04 110 CYS A C 1
ATOM 836 O O . CYS A 1 111 ? 47.187 26.191 -7.282 1.00 23.34 110 CYS A O 1
ATOM 839 N N . GLY A 1 112 ? 45.580 25.633 -8.743 1.00 19.81 111 GLY A N 1
ATOM 840 C CA . GLY A 1 112 ? 45.225 24.360 -8.072 1.00 19.50 111 GLY A CA 1
ATOM 841 C C . GLY A 1 112 ? 44.414 24.562 -6.810 1.00 17.91 111 GLY A C 1
ATOM 842 O O . GLY A 1 112 ? 44.459 23.713 -5.930 1.00 19.20 111 GLY A O 1
ATOM 843 N N . VAL A 1 113 ? 43.639 25.666 -6.741 1.00 17.50 112 VAL A N 1
ATOM 844 C CA . VAL A 1 113 ? 42.854 25.968 -5.567 1.00 17.14 112 VAL A CA 1
ATOM 845 C C . VAL A 1 113 ? 41.476 25.335 -5.658 1.00 16.50 112 VAL A C 1
ATOM 846 O O . VAL A 1 113 ? 40.705 25.659 -6.570 1.00 18.21 112 VAL A O 1
ATOM 850 N N . GLU A 1 114 ? 41.161 24.481 -4.695 1.00 15.82 113 GLU A N 1
ATOM 851 C CA . GLU A 1 114 ? 39.857 23.843 -4.538 1.00 16.52 113 GLU A CA 1
ATOM 852 C C . GLU A 1 114 ? 39.138 24.559 -3.393 1.00 16.22 113 GLU A C 1
ATOM 853 O O . GLU A 1 114 ? 39.682 24.666 -2.304 1.00 16.86 113 GLU A O 1
ATOM 859 N N . LEU A 1 115 ? 37.951 25.080 -3.662 1.00 16.88 114 LEU A N 1
ATOM 860 C CA . LEU A 1 115 ? 37.171 25.817 -2.691 1.00 15.92 114 LEU A CA 1
ATOM 861 C C . LEU A 1 115 ? 35.977 24.998 -2.149 1.00 16.15 114 LEU A C 1
ATOM 862 O O . LEU A 1 115 ? 35.436 24.108 -2.825 1.00 18.91 114 LEU A O 1
ATOM 867 N N . PHE A 1 116 ? 35.552 25.350 -0.944 1.00 16.93 115 PHE A N 1
ATOM 868 C CA . PHE A 1 116 ? 34.349 24.812 -0.334 1.00 17.25 115 PHE A CA 1
ATOM 869 C C . PHE A 1 116 ? 33.652 25.885 0.462 1.00 17.34 115 PHE A C 1
ATOM 870 O O . PHE A 1 116 ? 34.196 26.965 0.679 1.00 18.16 115 PHE A O 1
ATOM 878 N N . GLU A 1 117 ? 32.437 25.585 0.887 1.00 18.90 116 GLU A N 1
ATOM 879 C CA . GLU A 1 117 ? 31.614 26.504 1.689 1.00 20.59 116 GLU A CA 1
ATOM 880 C C . GLU A 1 117 ? 31.335 25.886 3.041 1.00 20.91 116 GLU A C 1
ATOM 881 O O . GLU A 1 117 ? 31.238 24.657 3.171 1.00 20.34 116 GLU A O 1
ATOM 895 N N . ALA A 1 119 ? 29.383 26.476 7.168 1.00 32.00 118 ALA A N 1
ATOM 896 C CA . ALA A 1 119 ? 28.587 27.173 8.202 1.00 32.83 118 ALA A CA 1
ATOM 897 C C . ALA A 1 119 ? 27.599 28.263 7.705 1.00 33.19 118 ALA A C 1
ATOM 898 O O . ALA A 1 119 ? 27.418 29.267 8.394 1.00 35.61 118 ALA A O 1
ATOM 900 N N . GLY A 1 120 ? 26.973 28.072 6.538 1.00 32.61 119 GLY A N 1
ATOM 901 C CA . GLY A 1 120 ? 26.063 29.072 5.924 1.00 32.55 119 GLY A CA 1
ATOM 902 C C . GLY A 1 120 ? 26.634 30.443 5.486 1.00 33.14 119 GLY A C 1
ATOM 903 O O . GLY A 1 120 ? 25.874 31.337 5.106 1.00 37.94 119 GLY A O 1
ATOM 904 N N . HIS A 1 121 ? 27.953 30.617 5.514 1.00 30.23 120 HIS A N 1
ATOM 905 C CA . HIS A 1 121 ? 28.618 31.855 5.097 1.00 27.24 120 HIS A CA 1
ATOM 906 C C . HIS A 1 121 ? 28.613 31.948 3.577 1.00 25.76 120 HIS A C 1
ATOM 907 O O . HIS A 1 121 ? 28.704 30.921 2.890 1.00 29.07 120 HIS A O 1
ATOM 914 N N . ASP A 1 122 ? 28.564 33.152 3.042 1.00 26.09 121 ASP A N 1
ATOM 915 C CA . ASP A 1 122 ? 28.647 33.351 1.611 1.00 25.76 121 ASP A CA 1
ATOM 916 C C . ASP A 1 122 ? 30.102 33.633 1.304 1.00 23.66 121 ASP A C 1
ATOM 917 O O . ASP A 1 122 ? 30.468 34.682 0.774 1.00 25.62 121 ASP A O 1
ATOM 922 N N . LEU A 1 123 ? 30.941 32.647 1.649 1.00 21.96 122 LEU A N 1
ATOM 923 C CA . LEU A 1 123 ? 32.373 32.769 1.548 1.00 19.98 122 LEU A CA 1
ATOM 924 C C . LEU A 1 123 ? 33.055 31.534 0.995 1.00 18.18 122 LEU A C 1
ATOM 925 O O . LEU A 1 123 ? 32.608 30.432 1.248 1.00 19.17 122 LEU A O 1
ATOM 930 N N . PRO A 1 124 ? 34.177 31.743 0.292 1.00 17.96 123 PRO A N 1
ATOM 931 C CA . PRO A 1 124 ? 34.991 30.625 -0.179 1.00 18.23 123 PRO A CA 1
ATOM 932 C C . PRO A 1 124 ? 36.073 30.262 0.841 1.00 17.70 123 PRO A C 1
ATOM 933 O O . PRO A 1 124 ? 36.789 31.152 1.326 1.00 19.42 123 PRO A O 1
ATOM 937 N N . PHE A 1 125 ? 36.161 28.981 1.161 1.00 16.70 124 PHE A N 1
ATOM 938 C CA . PHE A 1 125 ? 37.182 28.432 2.040 1.00 15.90 124 PHE A CA 1
ATOM 939 C C . PHE A 1 125 ? 38.104 27.538 1.177 1.00 15.47 124 PHE A C 1
ATOM 940 O O . PHE A 1 125 ? 37.612 26.811 0.286 1.00 16.83 124 PHE A O 1
ATOM 948 N N . VAL A 1 126 ? 39.404 27.548 1.457 1.00 14.84 125 VAL A N 1
ATOM 949 C CA . VAL A 1 126 ? 40.367 26.777 0.676 1.00 15.64 125 VAL A CA 1
ATOM 950 C C . VAL A 1 126 ? 40.533 25.373 1.249 1.00 15.33 125 VAL A C 1
ATOM 951 O O . VAL A 1 126 ? 40.931 25.199 2.394 1.00 15.18 125 VAL A O 1
ATOM 955 N N . ALA A 1 127 ? 40.222 24.368 0.447 1.00 16.06 126 ALA A N 1
ATOM 956 C CA . ALA A 1 127 ? 40.427 22.970 0.828 1.00 15.01 126 ALA A CA 1
ATOM 957 C C . ALA A 1 127 ? 41.904 22.663 1.058 1.00 15.23 126 ALA A C 1
ATOM 958 O O . ALA A 1 127 ? 42.762 23.202 0.359 1.00 16.90 126 ALA A O 1
ATOM 960 N N . GLY A 1 128 ? 42.183 21.849 2.069 1.00 15.45 127 GLY A N 1
ATOM 961 C CA . GLY A 1 128 ? 43.520 21.374 2.362 1.00 16.33 127 GLY A CA 1
ATOM 962 C C . GLY A 1 128 ? 44.270 22.161 3.416 1.00 16.00 127 GLY A C 1
ATOM 963 O O . GLY A 1 128 ? 45.334 21.733 3.871 1.00 17.54 127 GLY A O 1
ATOM 964 N N . CYS A 1 129 ? 43.758 23.341 3.794 1.00 15.94 128 CYS A N 1
ATOM 965 C CA . CYS A 1 129 ? 44.416 24.150 4.819 1.00 15.20 128 CYS A CA 1
ATOM 966 C C . CYS A 1 129 ? 44.219 23.467 6.176 1.00 14.71 128 CYS A C 1
ATOM 967 O O . CYS A 1 129 ? 43.426 22.517 6.309 1.00 15.95 128 CYS A O 1
ATOM 970 N N . SER A 1 130 ? 44.978 23.928 7.160 1.00 14.53 129 SER A N 1
ATOM 971 C CA . SER A 1 130 ? 44.859 23.401 8.513 1.00 14.11 129 SER A CA 1
ATOM 972 C C . SER A 1 130 ? 43.801 24.111 9.359 1.00 14.83 129 SER A C 1
ATOM 973 O O . SER A 1 130 ? 43.332 23.538 10.330 1.00 15.63 129 SER A O 1
ATOM 976 N N . ALA A 1 131 ? 43.501 25.366 9.031 1.00 14.03 130 ALA A N 1
ATOM 977 C CA . ALA A 1 131 ? 42.602 26.168 9.847 1.00 14.29 130 ALA A CA 1
ATOM 978 C C . ALA A 1 131 ? 42.035 27.293 9.022 1.00 13.39 130 ALA A C 1
ATOM 979 O O . ALA A 1 131 ? 42.675 27.741 8.053 1.00 14.21 130 ALA A O 1
ATOM 981 N N . TRP A 1 132 ? 40.827 27.736 9.406 1.00 14.36 131 TRP A N 1
ATOM 982 C CA . TRP A 1 132 ? 40.093 28.779 8.717 1.00 15.20 131 TRP A CA 1
ATOM 983 C C . TRP A 1 132 ? 39.421 29.695 9.735 1.00 15.67 131 TRP A C 1
ATOM 984 O O . TRP A 1 132 ? 38.887 29.212 10.738 1.00 16.00 131 TRP A O 1
ATOM 995 N N . LEU A 1 133 ? 39.443 30.997 9.449 1.00 15.69 132 LEU A N 1
ATOM 996 C CA . LEU A 1 133 ? 38.830 32.016 10.262 1.00 16.34 132 LEU A CA 1
ATOM 997 C C . LEU A 1 133 ? 37.936 32.882 9.358 1.00 15.40 132 LEU A C 1
ATOM 998 O O . LEU A 1 133 ? 38.441 33.527 8.422 1.00 15.47 132 LEU A O 1
ATOM 1003 N N . ALA A 1 134 ? 36.625 32.881 9.623 1.00 15.94 133 ALA A N 1
ATOM 1004 C CA . ALA A 1 134 ? 35.660 33.740 8.906 1.00 16.07 133 ALA A CA 1
ATOM 1005 C C . ALA A 1 134 ? 35.725 35.138 9.541 1.00 16.51 133 ALA A C 1
ATOM 1006 O O . ALA A 1 134 ? 35.634 35.264 10.759 1.00 18.33 133 ALA A O 1
ATOM 1008 N N . CYS A 1 135 ? 35.881 36.157 8.696 1.00 16.66 134 CYS A N 1
ATOM 1009 C CA . CYS A 1 135 ? 36.158 37.518 9.141 1.00 17.39 134 CYS A CA 1
ATOM 1010 C C . CYS A 1 135 ? 35.176 38.529 8.568 1.00 18.29 134 CYS A C 1
ATOM 1011 O O . CYS A 1 135 ? 34.811 38.479 7.401 1.00 18.97 134 CYS A O 1
ATOM 1014 N N . LYS A 1 136 ? 34.774 39.451 9.438 1.00 19.04 135 LYS A N 1
ATOM 1015 C CA . LYS A 1 136 ? 33.888 40.555 9.094 1.00 19.58 135 LYS A CA 1
ATOM 1016 C C . LYS A 1 136 ? 34.720 41.828 9.241 1.00 19.36 135 LYS A C 1
ATOM 1017 O O . LYS A 1 136 ? 35.167 42.157 10.339 1.00 19.90 135 LYS A O 1
ATOM 1023 N N . LEU A 1 137 ? 34.889 42.537 8.141 1.00 19.10 136 LEU A N 1
ATOM 1024 C CA . LEU A 1 137 ? 35.611 43.795 8.130 1.00 19.63 136 LEU A CA 1
ATOM 1025 C C . LEU A 1 137 ? 35.001 44.834 9.080 1.00 19.18 136 LEU A C 1
ATOM 1026 O O . LEU A 1 137 ? 33.790 44.988 9.138 1.00 21.48 136 LEU A O 1
ATOM 1031 N N . ILE A 1 138 ? 35.859 45.509 9.820 1.00 19.89 137 ILE A N 1
ATOM 1032 C CA . ILE A 1 138 ? 35.493 46.698 10.617 1.00 21.31 137 ILE A CA 1
ATOM 1033 C C . ILE A 1 138 ? 36.048 47.869 9.796 1.00 22.50 137 ILE A C 1
ATOM 1034 O O . ILE A 1 138 ? 37.250 48.129 9.840 1.00 22.31 137 ILE A O 1
ATOM 1039 N N . PRO A 1 139 ? 35.195 48.585 9.027 1.00 24.32 138 PRO A N 1
ATOM 1040 C CA . PRO A 1 139 ? 35.749 49.608 8.137 1.00 24.65 138 PRO A CA 1
ATOM 1041 C C . PRO A 1 139 ? 36.491 50.729 8.855 1.00 24.43 138 PRO A C 1
ATOM 1042 O O . PRO A 1 139 ? 35.981 51.262 9.836 1.00 24.28 138 PRO A O 1
ATOM 1046 N N . GLU A 1 140 ? 37.704 51.022 8.389 1.00 23.17 139 GLU A N 1
ATOM 1047 C CA . GLU A 1 140 ? 38.578 52.048 8.955 1.00 23.16 139 GLU A CA 1
ATOM 1048 C C . GLU A 1 140 ? 39.175 52.775 7.781 1.00 21.87 139 GLU A C 1
ATOM 1049 O O . GLU A 1 140 ? 40.263 52.448 7.329 1.00 23.15 139 GLU A O 1
ATOM 1055 N N . PRO A 1 141 ? 38.450 53.800 7.231 1.00 24.02 140 PRO A N 1
ATOM 1056 C CA . PRO A 1 141 ? 38.944 54.453 6.032 1.00 24.17 140 PRO A CA 1
ATOM 1057 C C . PRO A 1 141 ? 40.372 54.943 6.029 1.00 22.58 140 PRO A C 1
ATOM 1058 O O . PRO A 1 141 ? 41.079 54.708 5.069 1.00 23.92 140 PRO A O 1
ATOM 1062 N N . ASN A 1 142 ? 40.808 55.602 7.102 1.00 24.09 141 ASN A N 1
ATOM 1063 C CA . ASN A 1 142 ? 42.155 56.153 7.148 1.00 25.09 141 ASN A CA 1
ATOM 1064 C C . ASN A 1 142 ? 43.219 55.060 7.156 1.00 23.14 141 ASN A C 1
ATOM 1065 O O . ASN A 1 142 ? 44.191 55.136 6.422 1.00 23.78 141 ASN A O 1
ATOM 1070 N N . ASN A 1 143 ? 43.003 54.037 7.970 1.00 23.04 142 ASN A N 1
ATOM 1071 C CA . ASN A 1 143 ? 43.977 52.920 8.005 1.00 21.46 142 ASN A CA 1
ATOM 1072 C C . ASN A 1 143 ? 44.091 52.257 6.636 1.00 19.83 142 ASN A C 1
ATOM 1073 O O . ASN A 1 143 ? 45.193 51.939 6.165 1.00 20.53 142 ASN A O 1
ATOM 1078 N N . GLN A 1 144 ? 42.942 52.071 5.993 1.00 19.79 143 GLN A N 1
ATOM 1079 C CA . GLN A 1 144 ? 42.929 51.373 4.705 1.00 20.63 143 GLN A CA 1
ATOM 1080 C C . GLN A 1 144 ? 43.597 52.172 3.580 1.00 21.74 143 GLN A C 1
ATOM 1081 O O . GLN A 1 144 ? 44.316 51.630 2.726 1.00 23.33 143 GLN A O 1
ATOM 1087 N N . LEU A 1 145 ? 43.391 53.498 3.600 1.00 21.87 144 LEU A N 1
ATOM 1088 C CA . LEU A 1 145 ? 43.979 54.357 2.587 1.00 23.18 144 LEU A CA 1
ATOM 1089 C C . LEU A 1 145 ? 45.455 54.648 2.837 1.00 21.80 144 LEU A C 1
ATOM 1090 O O . LEU A 1 145 ? 46.303 54.494 1.928 1.00 23.39 144 LEU A O 1
ATOM 1095 N N . GLN A 1 146 ? 45.750 55.063 4.069 1.00 23.89 145 GLN A N 1
ATOM 1096 C CA A GLN A 1 146 ? 47.113 55.477 4.446 0.50 23.89 145 GLN A CA 1
ATOM 1097 C CA B GLN A 1 146 ? 47.106 55.490 4.459 0.50 24.93 145 GLN A CA 1
ATOM 1098 C C . GLN A 1 146 ? 48.105 54.331 4.613 1.00 23.31 145 GLN A C 1
ATOM 1099 O O . GLN A 1 146 ? 49.249 54.452 4.220 1.00 24.50 145 GLN A O 1
ATOM 1110 N N . TYR A 1 147 ? 47.633 53.215 5.178 1.00 21.63 146 TYR A N 1
ATOM 1111 C CA . TYR A 1 147 ? 48.502 52.071 5.501 1.00 20.27 146 TYR A CA 1
ATOM 1112 C C . TYR A 1 147 ? 48.114 50.770 4.865 1.00 20.64 146 TYR A C 1
ATOM 1113 O O . TYR A 1 147 ? 48.754 49.770 5.161 1.00 20.26 146 TYR A O 1
ATOM 1122 N N . ASP A 1 148 ? 47.078 50.724 4.023 1.00 20.44 147 ASP A N 1
ATOM 1123 C CA . ASP A 1 148 ? 46.653 49.423 3.428 1.00 19.68 147 ASP A CA 1
ATOM 1124 C C . ASP A 1 148 ? 46.331 48.399 4.521 1.00 18.39 147 ASP A C 1
ATOM 1125 O O . ASP A 1 148 ? 46.420 47.208 4.311 1.00 19.52 147 ASP A O 1
ATOM 1130 N N . LEU A 1 149 ? 45.903 48.882 5.681 1.00 18.85 148 LEU A N 1
ATOM 1131 C CA . LEU A 1 149 ? 45.728 48.063 6.894 1.00 19.28 148 LEU A CA 1
ATOM 1132 C C . LEU A 1 149 ? 44.258 47.863 7.170 1.00 20.10 148 LEU A C 1
ATOM 1133 O O . LEU A 1 149 ? 43.514 48.833 7.400 1.00 20.36 148 LEU A O 1
ATOM 1138 N N . PHE A 1 150 ? 43.857 46.596 7.216 1.00 19.10 149 PHE A N 1
ATOM 1139 C CA . PHE A 1 150 ? 42.489 46.188 7.387 1.00 19.01 149 PHE A CA 1
ATOM 1140 C C . PHE A 1 150 ? 42.333 45.457 8.703 1.00 18.00 149 PHE A C 1
ATOM 1141 O O . PHE A 1 150 ? 43.196 44.669 9.057 1.00 19.40 149 PHE A O 1
ATOM 1149 N N . ILE A 1 151 ? 41.276 45.765 9.435 1.00 18.21 150 ILE A N 1
ATOM 1150 C CA . ILE A 1 151 ? 40.913 45.169 10.721 1.00 17.62 150 ILE A CA 1
ATOM 1151 C C . ILE A 1 151 ? 39.624 44.410 10.560 1.00 18.96 150 ILE A C 1
ATOM 1152 O O . ILE A 1 151 ? 38.664 44.929 9.961 1.00 19.92 150 ILE A O 1
ATOM 1157 N N . ALA A 1 152 ? 39.579 43.206 11.129 1.00 17.88 151 ALA A N 1
ATOM 1158 C CA . ALA A 1 152 ? 38.353 42.428 11.093 1.00 16.49 151 ALA A CA 1
ATOM 1159 C C . ALA A 1 152 ? 38.046 41.709 12.381 1.00 17.76 151 ALA A C 1
ATOM 1160 O O . ALA A 1 152 ? 38.963 41.338 13.110 1.00 18.54 151 ALA A O 1
ATOM 1162 N N . GLU A 1 153 ? 36.752 41.497 12.622 1.00 18.59 152 GLU A N 1
ATOM 1163 C CA A GLU A 1 153 ? 36.332 40.634 13.707 0.50 19.26 152 GLU A CA 1
ATOM 1164 C CA B GLU A 1 153 ? 36.249 40.642 13.684 0.50 19.50 152 GLU A CA 1
ATOM 1165 C C . GLU A 1 153 ? 36.278 39.202 13.154 1.00 18.87 152 GLU A C 1
ATOM 1166 O O . GLU A 1 153 ? 35.809 38.965 12.041 1.00 19.62 152 GLU A O 1
ATOM 1177 N N . VAL A 1 154 ? 36.768 38.259 13.940 1.00 16.91 153 VAL A N 1
ATOM 1178 C CA . VAL A 1 154 ? 36.703 36.829 13.568 1.00 16.73 153 VAL A CA 1
ATOM 1179 C C . VAL A 1 154 ? 35.363 36.354 14.145 1.00 18.28 153 VAL A C 1
ATOM 1180 O O . VAL A 1 154 ? 35.115 36.447 15.375 1.00 19.37 153 VAL A O 1
ATOM 1184 N N . ILE A 1 155 ? 34.480 35.906 13.258 1.00 18.68 154 ILE A N 1
ATOM 1185 C CA . ILE A 1 155 ? 33.135 35.453 13.614 1.00 19.53 154 ILE A CA 1
ATOM 1186 C C . ILE A 1 155 ? 32.933 33.953 13.630 1.00 18.22 154 ILE A C 1
ATOM 1187 O O . ILE A 1 155 ? 31.866 33.473 14.013 1.00 21.16 154 ILE A O 1
ATOM 1192 N N . GLY A 1 156 ? 33.937 33.206 13.167 1.00 17.61 155 GLY A N 1
ATOM 1193 C CA . GLY A 1 156 ? 33.889 31.775 13.177 1.00 17.64 155 GLY A CA 1
ATOM 1194 C C . GLY A 1 156 ? 35.286 31.245 12.929 1.00 15.46 155 GLY A C 1
ATOM 1195 O O . GLY A 1 156 ? 36.078 31.918 12.247 1.00 17.70 155 GLY A O 1
ATOM 1196 N N . ALA A 1 157 ? 35.595 30.079 13.510 1.00 15.80 156 ALA A N 1
ATOM 1197 C CA . ALA A 1 157 ? 36.911 29.471 13.358 1.00 15.67 156 ALA A CA 1
ATOM 1198 C C . ALA A 1 157 ? 36.783 27.970 13.372 1.00 14.67 156 ALA A C 1
ATOM 1199 O O . ALA A 1 157 ? 35.945 27.415 14.114 1.00 15.82 156 ALA A O 1
ATOM 1201 N N . TRP A 1 158 ? 37.599 27.299 12.546 1.00 15.03 157 TRP A N 1
ATOM 1202 C CA . TRP A 1 158 ? 37.573 25.841 12.399 1.00 15.20 157 TRP A CA 1
ATOM 1203 C C . TRP A 1 158 ? 38.980 25.366 12.094 1.00 14.44 157 TRP A C 1
ATOM 1204 O O . TRP A 1 158 ? 39.802 26.128 11.603 1.00 16.48 157 TRP A O 1
ATOM 1215 N N . ALA A 1 159 ? 39.256 24.106 12.367 1.00 14.47 158 ALA A N 1
ATOM 1216 C CA . ALA A 1 159 ? 40.538 23.528 12.049 1.00 14.95 158 ALA A CA 1
ATOM 1217 C C . ALA A 1 159 ? 40.493 22.032 11.878 1.00 15.14 158 ALA A C 1
ATOM 1218 O O . ALA A 1 159 ? 39.612 21.349 12.420 1.00 16.29 158 ALA A O 1
ATOM 1220 N N . ASP A 1 160 ? 41.490 21.540 11.151 1.00 15.63 159 ASP A N 1
ATOM 1221 C CA . ASP A 1 160 ? 41.734 20.103 10.972 1.00 16.32 159 ASP A CA 1
ATOM 1222 C C . ASP A 1 160 ? 42.212 19.557 12.311 1.00 14.88 159 ASP A C 1
ATOM 1223 O O . ASP A 1 160 ? 43.309 19.908 12.767 1.00 15.88 159 ASP A O 1
ATOM 1228 N N . THR A 1 161 ? 41.435 18.639 12.883 1.00 16.46 160 THR A N 1
ATOM 1229 C CA . THR A 1 161 ? 41.744 18.124 14.201 1.00 17.50 160 THR A CA 1
ATOM 1230 C C . THR A 1 161 ? 43.015 17.303 14.286 1.00 17.64 160 THR A C 1
ATOM 1231 O O . THR A 1 161 ? 43.491 17.066 15.384 1.00 20.23 160 THR A O 1
ATOM 1235 N N . GLN A 1 162 ? 43.536 16.825 13.163 1.00 19.45 161 GLN A N 1
ATOM 1236 C CA . GLN A 1 162 ? 44.844 16.147 13.218 1.00 20.79 161 GLN A CA 1
ATOM 1237 C C . GLN A 1 162 ? 45.997 17.117 13.536 1.00 21.13 161 GLN A C 1
ATOM 1238 O O . GLN A 1 162 ? 47.029 16.684 14.093 1.00 22.97 161 GLN A O 1
ATOM 1244 N N . VAL A 1 163 ? 45.812 18.403 13.209 1.00 17.53 162 VAL A N 1
ATOM 1245 C CA A VAL A 1 163 ? 46.919 19.335 13.449 0.50 17.22 162 VAL A CA 1
ATOM 1246 C CA B VAL A 1 163 ? 46.837 19.454 13.295 0.50 17.64 162 VAL A CA 1
ATOM 1247 C C . VAL A 1 163 ? 46.606 20.402 14.490 1.00 16.64 162 VAL A C 1
ATOM 1248 O O . VAL A 1 163 ? 47.516 20.883 15.105 1.00 17.01 162 VAL A O 1
ATOM 1255 N N . PHE A 1 164 ? 45.325 20.718 14.751 1.00 16.85 163 PHE A N 1
ATOM 1256 C CA . PHE A 1 164 ? 44.948 21.639 15.814 1.00 15.65 163 PHE A CA 1
ATOM 1257 C C . PHE A 1 164 ? 43.697 21.089 16.466 1.00 16.11 163 PHE A C 1
ATOM 1258 O O . PHE A 1 164 ? 42.693 20.822 15.796 1.00 16.69 163 PHE A O 1
ATOM 1266 N N . ASN A 1 165 ? 43.754 20.894 17.768 1.00 16.07 164 ASN A N 1
ATOM 1267 C CA . ASN A 1 165 ? 42.568 20.407 18.499 1.00 17.14 164 ASN A CA 1
ATOM 1268 C C . ASN A 1 165 ? 42.637 20.842 19.939 1.00 17.58 164 ASN A C 1
ATOM 1269 O O . ASN A 1 165 ? 43.733 21.068 20.495 1.00 18.46 164 ASN A O 1
ATOM 1274 N N . HIS A 1 166 ? 41.461 20.957 20.547 1.00 18.80 165 HIS A N 1
ATOM 1275 C CA . HIS A 1 166 ? 41.329 21.376 21.940 1.00 19.18 165 HIS A CA 1
ATOM 1276 C C . HIS A 1 166 ? 42.197 22.598 22.303 1.00 18.55 165 HIS A C 1
ATOM 1277 O O . HIS A 1 166 ? 42.819 22.635 23.360 1.00 20.29 165 HIS A O 1
ATOM 1284 N N . GLY A 1 167 ? 42.210 23.577 21.398 1.00 18.57 166 GLY A N 1
ATOM 1285 C CA . GLY A 1 167 ? 42.926 24.822 21.583 1.00 18.21 166 GLY A CA 1
ATOM 1286 C C . GLY A 1 167 ? 44.419 24.848 21.382 1.00 18.66 166 GLY A C 1
ATOM 1287 O O . GLY A 1 167 ? 45.034 25.846 21.725 1.00 20.04 166 GLY A O 1
ATOM 1288 N N . HIS A 1 168 ? 45.014 23.771 20.880 1.00 18.77 167 HIS A N 1
ATOM 1289 C CA . HIS A 1 168 ? 46.458 23.715 20.659 1.00 19.61 167 HIS A CA 1
ATOM 1290 C C . HIS A 1 168 ? 46.837 23.075 19.337 1.00 18.24 167 HIS A C 1
ATOM 1291 O O . HIS A 1 168 ? 46.172 22.172 18.843 1.00 17.91 167 HIS A O 1
ATOM 1298 N N . TRP A 1 169 ? 47.935 23.566 18.792 1.00 17.95 168 TRP A N 1
ATOM 1299 C CA . TRP A 1 169 ? 48.551 22.972 17.638 1.00 17.18 168 TRP A CA 1
ATOM 1300 C C . TRP A 1 169 ? 49.256 21.704 18.069 1.00 17.89 168 TRP A C 1
ATOM 1301 O O . TRP A 1 169 ? 49.727 21.604 19.223 1.00 18.82 168 TRP A O 1
ATOM 1312 N N . HIS A 1 170 ? 49.352 20.765 17.133 1.00 17.81 169 HIS A N 1
ATOM 1313 C CA . HIS A 1 170 ? 50.006 19.471 17.362 1.00 20.02 169 HIS A CA 1
ATOM 1314 C C . HIS A 1 170 ? 50.892 19.138 16.175 1.00 20.62 169 HIS A C 1
ATOM 1315 O O . HIS A 1 170 ? 50.864 18.046 15.664 1.00 21.72 169 HIS A O 1
ATOM 1322 N N . PHE A 1 171 ? 51.704 20.118 15.748 1.00 20.97 170 PHE A N 1
ATOM 1323 C CA . PHE A 1 171 ? 52.579 19.884 14.574 1.00 21.14 170 PHE A CA 1
ATOM 1324 C C . PHE A 1 171 ? 53.545 18.704 14.764 1.00 24.81 170 PHE A C 1
ATOM 1325 O O . PHE A 1 171 ? 53.868 17.985 13.787 1.00 25.16 170 PHE A O 1
ATOM 1333 N N . ASP A 1 172 ? 53.965 18.515 16.025 1.00 26.09 171 ASP A N 1
ATOM 1334 C CA A ASP A 1 172 ? 54.924 17.458 16.325 0.50 27.60 171 ASP A CA 1
ATOM 1335 C CA B ASP A 1 172 ? 54.875 17.431 16.443 0.50 29.14 171 ASP A CA 1
ATOM 1336 C C . ASP A 1 172 ? 54.377 16.064 16.037 1.00 28.32 171 ASP A C 1
ATOM 1337 O O . ASP A 1 172 ? 55.152 15.198 15.616 1.00 32.06 171 ASP A O 1
ATOM 1346 N N . THR A 1 173 ? 53.089 15.842 16.249 1.00 27.49 172 THR A N 1
ATOM 1347 C CA . THR A 1 173 ? 52.466 14.555 15.994 1.00 28.08 172 THR A CA 1
ATOM 1348 C C . THR A 1 173 ? 51.717 14.431 14.694 1.00 27.43 172 THR A C 1
ATOM 1349 O O . THR A 1 173 ? 51.525 13.318 14.232 1.00 30.09 172 THR A O 1
ATOM 1353 N N . ALA A 1 174 ? 51.344 15.544 14.058 1.00 25.88 173 ALA A N 1
ATOM 1354 C CA . ALA A 1 174 ? 50.659 15.504 12.794 1.00 23.51 173 ALA A CA 1
ATOM 1355 C C . ALA A 1 174 ? 51.649 15.172 11.670 1.00 22.98 173 ALA A C 1
ATOM 1356 O O . ALA A 1 174 ? 52.858 15.345 11.840 1.00 21.65 173 ALA A O 1
ATOM 1358 N N . PRO A 1 175 ? 51.144 14.757 10.497 1.00 22.65 174 PRO A N 1
ATOM 1359 C CA . PRO A 1 175 ? 52.041 14.564 9.362 1.00 23.03 174 PRO A CA 1
ATOM 1360 C C . PRO A 1 175 ? 52.876 15.810 9.063 1.00 21.34 174 PRO A C 1
ATOM 1361 O O . PRO A 1 175 ? 52.387 16.921 9.194 1.00 19.40 174 PRO A O 1
ATOM 1365 N N . ALA A 1 176 ? 54.124 15.609 8.673 1.00 21.18 175 ALA A N 1
ATOM 1366 C CA . ALA A 1 176 ? 55.025 16.713 8.380 1.00 22.00 175 ALA A CA 1
ATOM 1367 C C . ALA A 1 176 ? 54.470 17.685 7.339 1.00 20.16 175 ALA A C 1
ATOM 1368 O O . ALA A 1 176 ? 54.708 18.885 7.439 1.00 18.84 175 ALA A O 1
ATOM 1370 N N . ASP A 1 177 ? 53.724 17.185 6.354 1.00 19.44 176 ASP A N 1
ATOM 1371 C CA . ASP A 1 177 ? 53.191 18.061 5.309 1.00 19.97 176 ASP A CA 1
ATOM 1372 C C . ASP A 1 177 ? 52.024 18.942 5.764 1.00 18.56 176 ASP A C 1
ATOM 1373 O O . ASP A 1 177 ? 51.519 19.698 4.945 1.00 18.85 176 ASP A O 1
ATOM 1378 N N . LYS A 1 178 ? 51.611 18.844 7.034 1.00 17.18 177 LYS A N 1
ATOM 1379 C CA A LYS A 1 178 ? 50.581 19.753 7.553 0.50 16.33 177 LYS A CA 1
ATOM 1380 C CA B LYS A 1 178 ? 50.574 19.715 7.603 0.50 17.65 177 LYS A CA 1
ATOM 1381 C C . LYS A 1 178 ? 51.177 20.944 8.296 1.00 15.23 177 LYS A C 1
ATOM 1382 O O . LYS A 1 178 ? 50.456 21.826 8.740 1.00 16.50 177 LYS A O 1
ATOM 1393 N N . ARG A 1 179 ? 52.502 21.005 8.411 1.00 14.77 178 ARG A N 1
ATOM 1394 C CA A ARG A 1 179 ? 53.129 22.159 9.057 0.50 14.86 178 ARG A CA 1
ATOM 1395 C CA B ARG A 1 179 ? 53.185 22.158 9.017 0.50 14.23 178 ARG A CA 1
ATOM 1396 C C . ARG A 1 179 ? 52.784 23.463 8.316 1.00 13.65 178 ARG A C 1
ATOM 1397 O O . ARG A 1 179 ? 52.555 23.486 7.090 1.00 15.83 178 ARG A O 1
ATOM 1412 N N . SER A 1 180 ? 52.712 24.568 9.075 1.00 14.28 179 SER A N 1
ATOM 1413 C CA . SER A 1 180 ? 52.464 25.870 8.486 1.00 13.97 179 SER A CA 1
ATOM 1414 C C . SER A 1 180 ? 53.721 26.406 7.797 1.00 14.52 179 SER A C 1
ATOM 1415 O O . SER A 1 180 ? 54.840 25.951 8.064 1.00 14.43 179 SER A O 1
ATOM 1418 N N . LEU A 1 181 ? 53.486 27.341 6.885 1.00 13.34 180 LEU A N 1
ATOM 1419 C CA . LEU A 1 181 ? 54.490 28.006 6.107 1.00 14.42 180 LEU A CA 1
ATOM 1420 C C . LEU A 1 181 ? 54.661 29.437 6.567 1.00 13.62 180 LEU A C 1
ATOM 1421 O O . LEU A 1 181 ? 53.695 30.117 6.862 1.00 15.11 180 LEU A O 1
ATOM 1426 N N . HIS A 1 182 ? 55.931 29.868 6.574 1.00 14.01 181 HIS A N 1
ATOM 1427 C CA . HIS A 1 182 ? 56.360 31.173 7.101 1.00 13.29 181 HIS A CA 1
ATOM 1428 C C . HIS A 1 182 ? 57.283 31.790 6.068 1.00 14.15 181 HIS A C 1
ATOM 1429 O O . HIS A 1 182 ? 58.422 31.391 5.923 1.00 14.35 181 HIS A O 1
ATOM 1436 N N . TYR A 1 183 ? 56.736 32.699 5.284 1.00 14.12 182 TYR A N 1
ATOM 1437 C CA . TYR A 1 183 ? 57.452 33.250 4.133 1.00 14.98 182 TYR A CA 1
ATOM 1438 C C . TYR A 1 183 ? 58.575 34.179 4.470 1.00 15.78 182 TYR A C 1
ATOM 1439 O O . TYR A 1 183 ? 58.469 34.944 5.414 1.00 17.00 182 TYR A O 1
ATOM 1448 N N . ILE A 1 184 ? 59.643 34.129 3.674 1.00 16.39 183 ILE A N 1
ATOM 1449 C CA . ILE A 1 184 ? 60.677 35.185 3.738 1.00 16.94 183 ILE A CA 1
ATOM 1450 C C . ILE A 1 184 ? 60.672 36.020 2.463 1.00 18.42 183 ILE A C 1
ATOM 1451 O O . ILE A 1 184 ? 60.308 37.219 2.496 1.00 19.77 183 ILE A O 1
ATOM 1456 N N . ALA A 1 185 ? 61.078 35.414 1.349 1.00 17.90 184 ALA A N 1
ATOM 1457 C CA . ALA A 1 185 ? 61.228 36.150 0.100 1.00 19.43 184 ALA A CA 1
ATOM 1458 C C . ALA A 1 185 ? 61.403 35.201 -1.062 1.00 19.01 184 ALA A C 1
ATOM 1459 O O . ALA A 1 185 ? 61.796 34.047 -0.900 1.00 20.62 184 ALA A O 1
ATOM 1461 N N . GLY A 1 186 ? 61.145 35.712 -2.257 1.00 20.04 185 GLY A N 1
ATOM 1462 C CA . GLY A 1 186 ? 61.262 34.905 -3.451 1.00 20.66 185 GLY A CA 1
ATOM 1463 C C . GLY A 1 186 ? 60.315 33.729 -3.357 1.00 20.52 185 GLY A C 1
ATOM 1464 O O . GLY A 1 186 ? 59.134 33.902 -3.118 1.00 22.35 185 GLY A O 1
ATOM 1465 N N . GLY A 1 187 ? 60.833 32.539 -3.546 1.00 21.80 186 GLY A N 1
ATOM 1466 C CA . GLY A 1 187 ? 60.018 31.335 -3.370 1.00 21.11 186 GLY A CA 1
ATOM 1467 C C . GLY A 1 187 ? 60.315 30.629 -2.060 1.00 19.18 186 GLY A C 1
ATOM 1468 O O . GLY A 1 187 ? 59.854 29.508 -1.863 1.00 19.91 186 GLY A O 1
ATOM 1469 N N . GLN A 1 188 ? 61.023 31.295 -1.155 1.00 18.51 187 GLN A N 1
ATOM 1470 C CA . GLN A 1 188 ? 61.533 30.665 0.054 1.00 18.70 187 GLN A CA 1
ATOM 1471 C C . GLN A 1 188 ? 60.695 30.930 1.302 1.00 16.96 187 GLN A C 1
ATOM 1472 O O . GLN A 1 188 ? 60.397 32.068 1.656 1.00 16.25 187 GLN A O 1
ATOM 1478 N N . PHE A 1 189 ? 60.361 29.826 1.945 1.00 16.06 188 PHE A N 1
ATOM 1479 C CA . PHE A 1 189 ? 59.590 29.755 3.169 1.00 15.39 188 PHE A CA 1
ATOM 1480 C C . PHE A 1 189 ? 60.292 28.842 4.158 1.00 16.38 188 PHE A C 1
ATOM 1481 O O . PHE A 1 189 ? 61.116 28.011 3.795 1.00 18.30 188 PHE A O 1
ATOM 1489 N N . TYR A 1 190 ? 59.968 29.026 5.418 1.00 15.70 189 TYR A N 1
ATOM 1490 C CA . TYR A 1 190 ? 60.300 28.057 6.453 1.00 14.84 189 TYR A CA 1
ATOM 1491 C C . TYR A 1 190 ? 59.009 27.424 6.943 1.00 15.84 189 TYR A C 1
ATOM 1492 O O . TYR A 1 190 ? 57.990 28.097 7.115 1.00 16.70 189 TYR A O 1
ATOM 1501 N N . ALA A 1 191 ? 59.054 26.117 7.151 1.00 15.53 190 ALA A N 1
ATOM 1502 C CA . ALA A 1 191 ? 57.985 25.414 7.845 1.00 14.82 190 ALA A CA 1
ATOM 1503 C C . ALA A 1 191 ? 58.157 25.646 9.337 1.00 15.78 190 ALA A C 1
ATOM 1504 O O . ALA A 1 191 ? 59.277 25.855 9.825 1.00 15.80 190 ALA A O 1
ATOM 1506 N N . ILE A 1 192 ? 57.063 25.585 10.093 1.00 14.15 191 ILE A N 1
ATOM 1507 C CA . ILE A 1 192 ? 57.168 25.650 11.532 1.00 14.67 191 ILE A CA 1
ATOM 1508 C C . ILE A 1 192 ? 57.945 24.391 11.990 1.00 13.76 191 ILE A C 1
ATOM 1509 O O . ILE A 1 192 ? 57.872 23.326 11.357 1.00 15.08 191 ILE A O 1
ATOM 1514 N N . GLY A 1 193 ? 58.651 24.535 13.107 1.00 14.20 192 GLY A N 1
ATOM 1515 C CA . GLY A 1 193 ? 59.515 23.505 13.629 1.00 14.98 192 GLY A CA 1
ATOM 1516 C C . GLY A 1 193 ? 59.183 22.929 14.980 1.00 16.95 192 GLY A C 1
ATOM 1517 O O . GLY A 1 193 ? 58.030 22.698 15.292 1.00 18.79 192 GLY A O 1
ATOM 1518 N N . GLU A 1 194 ? 60.233 22.670 15.748 1.00 17.40 193 GLU A N 1
ATOM 1519 C CA . GLU A 1 194 ? 60.192 21.949 17.009 1.00 19.10 193 GLU A CA 1
ATOM 1520 C C . GLU A 1 194 ? 59.462 22.693 18.135 1.00 17.51 193 GLU A C 1
ATOM 1521 O O . GLU A 1 194 ? 59.630 23.895 18.297 1.00 17.32 193 GLU A O 1
ATOM 1527 N N . SER A 1 195 ? 58.717 21.937 18.953 1.00 17.87 194 SER A N 1
ATOM 1528 C CA . SER A 1 195 ? 58.043 22.469 20.103 1.00 17.36 194 SER A CA 1
ATOM 1529 C C . SER A 1 195 ? 59.018 22.618 21.269 1.00 17.90 194 SER A C 1
ATOM 1530 O O . SER A 1 195 ? 59.827 21.726 21.532 1.00 19.37 194 SER A O 1
ATOM 1533 N N . PHE A 1 196 ? 58.878 23.739 21.961 1.00 17.92 195 PHE A N 1
ATOM 1534 C CA . PHE A 1 196 ? 59.592 24.089 23.190 1.00 17.93 195 PHE A CA 1
ATOM 1535 C C . PHE A 1 196 ? 58.610 24.570 24.250 1.00 19.38 195 PHE A C 1
ATOM 1536 O O . PHE A 1 196 ? 57.601 25.191 23.918 1.00 20.61 195 PHE A O 1
ATOM 1544 N N . ASN A 1 197 ? 58.884 24.232 25.521 1.00 19.89 196 ASN A N 1
ATOM 1545 C CA A ASN A 1 197 ? 58.081 24.638 26.669 0.50 20.77 196 ASN A CA 1
ATOM 1546 C CA B ASN A 1 197 ? 58.052 24.720 26.627 0.50 21.11 196 ASN A CA 1
ATOM 1547 C C . ASN A 1 197 ? 58.979 25.350 27.673 1.00 20.56 196 ASN A C 1
ATOM 1548 O O . ASN A 1 197 ? 59.978 24.745 28.106 1.00 21.77 196 ASN A O 1
ATOM 1557 N N . ALA A 1 198 ? 58.648 26.589 28.034 1.00 20.76 197 ALA A N 1
ATOM 1558 C CA . ALA A 1 198 ? 59.377 27.342 29.029 1.00 23.21 197 ALA A CA 1
ATOM 1559 C C . ALA A 1 198 ? 59.129 26.697 30.403 1.00 28.33 197 ALA A C 1
ATOM 1560 O O . ALA A 1 198 ? 58.115 26.011 30.598 1.00 29.18 197 ALA A O 1
ATOM 1562 N N . ASP A 1 199 ? 60.106 26.871 31.293 1.00 32.14 198 ASP A N 1
ATOM 1563 C CA . ASP A 1 199 ? 60.051 26.303 32.661 1.00 37.28 198 ASP A CA 1
ATOM 1564 C C . ASP A 1 199 ? 58.963 26.964 33.480 1.00 38.97 198 ASP A C 1
ATOM 1565 O O . ASP A 1 199 ? 58.611 28.138 33.268 1.00 39.69 198 ASP A O 1
#

Solvent-accessible surface area: 9744 Å² total

B-factor: mean 23.05, std 8.55, range [10.5, 60.49]

Nearest PDB structures (foldseek):
  3hmz-assembly1_A-2  TM=1.005E+00  e=1.890E-39  Shewanella baltica OS155
  3e4v-assembly1_B  TM=8.859E-01  e=7.544E-14  Methylobacillus flagellatus KT
  3bnk-assembly1_A  TM=8.075E-01  e=2.979E-11  Methanosarcina acetivorans
  3cb0-assembly2_B  TM=6.691E-01  e=2.482E-07  Brucella melitensis
  3k87-assembly1_B  TM=6.654E-01  e=1.106E-06  Burkholderia cepacia

Sequence (187 aa):
HVDNNIIAAVELAKAYRLLNHGPTVLVSARSQQGIDNVAAAWCCALDFAPPKLTVVLDKTKTREFIEQQSGFVIQVPTVAQLQQLTHRRVGSSQQSLADDANKLLLNCGVELFEAGHDLPFVAGCSAWLACKLIPEPNNQLQQYDLFIAEEVIGAWADTQVVFNHGHWHFDDTAPADKKRRSLHYIAGGQFYAIGESFNNAD

CATH classification: 2.30.110.10

Organism: Shewanella baltica (strain OS155 / ATCC BAA-1091) (NCBI:txid325240)

Radius of gyration: 15.65 Å; Cα contacts (8 Å, |Δi|>4): 423; chains: 1; bounding box: 36×47×48 Å

InterPro domains:
  IPR002563 Flavin reductase like domain [PF01613] (28-163)
  IPR002563 Flavin reductase like domain [SM00903] (23-170)
  IPR012349 FMN-binding split barrel [G3DSA:2.30.110.10] (1-198)
  IPR052174 Flavoredoxin [PTHR43567] (20-194)